Protein AF-0000000070569296 (afdb_homodimer)

InterPro domains:
  IPR015915 Kelch-type beta-propeller [G3DSA:2.120.10.80] (1-160)
  IPR015915 Kelch-type beta-propeller [SSF117281] (2-144)
  IPR052637 Kelch domain-containing protein 3-like [PTHR46461] (2-142)

Structure (mmCIF, N/CA/C/O backbone):
data_AF-0000000070569296-model_v1
#
loop_
_entity.id
_entity.type
_entity.pdbx_description
1 polymer 'Kelch repeat protein'
#
loop_
_atom_site.group_PDB
_atom_site.id
_atom_site.type_symbol
_atom_site.label_atom_id
_atom_site.label_alt_id
_atom_site.label_comp_id
_atom_site.label_asym_id
_atom_site.label_entity_id
_atom_site.label_seq_id
_atom_site.pdbx_PDB_ins_code
_atom_site.Cartn_x
_atom_site.Cartn_y
_atom_site.Cartn_z
_atom_site.occupancy
_atom_site.B_iso_or_equiv
_atom_site.auth_seq_id
_atom_site.auth_comp_id
_atom_site.auth_asym_id
_atom_site.auth_atom_id
_atom_site.pdbx_PDB_model_num
ATOM 1 N N . MET A 1 1 ? -26.578 5.555 8.812 1 23.25 1 MET A N 1
ATOM 2 C CA . MET A 1 1 ? -25.703 5.621 7.652 1 23.25 1 MET A CA 1
ATOM 3 C C . MET A 1 1 ? -24.75 6.816 7.758 1 23.25 1 MET A C 1
ATOM 5 O O . MET A 1 1 ? -25.203 7.957 7.859 1 23.25 1 MET A O 1
ATOM 9 N N . TRP A 1 2 ? -23.812 6.75 8.617 1 24.16 2 TRP A N 1
ATOM 10 C CA . TRP A 1 2 ? -23.172 7.957 9.141 1 24.16 2 TRP A CA 1
ATOM 11 C C . TRP A 1 2 ? -22.344 8.648 8.062 1 24.16 2 TRP A C 1
ATOM 13 O O . TRP A 1 2 ? -21.594 8 7.344 1 24.16 2 TRP A O 1
ATOM 23 N N . THR A 1 3 ? -23.031 9.695 7.43 1 27.58 3 THR A N 1
ATOM 24 C CA . THR A 1 3 ? -22.484 10.555 6.375 1 27.58 3 THR A CA 1
ATOM 25 C C . THR A 1 3 ? -21.391 11.469 6.926 1 27.58 3 THR A C 1
ATOM 27 O O . THR A 1 3 ? -21.625 12.211 7.879 1 27.58 3 THR A O 1
ATOM 30 N N . VAL A 1 4 ? -20.297 11 7.148 1 30.33 4 VAL A N 1
ATOM 31 C CA . VAL A 1 4 ? -19.328 11.984 7.602 1 30.33 4 VAL A CA 1
ATOM 32 C C . VAL A 1 4 ? -18.938 12.898 6.438 1 30.33 4 VAL A C 1
ATOM 34 O O . VAL A 1 4 ? -18.562 12.414 5.363 1 30.33 4 VAL A O 1
ATOM 37 N N . THR A 1 5 ? -19.469 14.133 6.43 1 30.17 5 THR A N 1
ATOM 38 C CA . THR A 1 5 ? -19.203 15.203 5.48 1 30.17 5 THR A CA 1
ATOM 39 C C . THR A 1 5 ? -17.75 15.672 5.586 1 30.17 5 THR A C 1
ATOM 41 O O . THR A 1 5 ? -17.297 16.062 6.664 1 30.17 5 THR A O 1
ATOM 44 N N . LEU A 1 6 ? -16.812 14.984 5.047 1 32.81 6 LEU A N 1
ATOM 45 C CA . LEU A 1 6 ? -15.539 15.688 4.953 1 32.81 6 LEU A CA 1
ATOM 46 C C . LEU A 1 6 ? -15.688 16.984 4.156 1 32.81 6 LEU A C 1
ATOM 48 O O . LEU A 1 6 ? -16.047 16.953 2.98 1 32.81 6 LEU A O 1
ATOM 52 N N . ASN A 1 7 ? -16.141 18 4.547 1 33.69 7 ASN A N 1
ATOM 53 C CA . ASN A 1 7 ? -16.219 19.359 3.992 1 33.69 7 ASN A CA 1
ATOM 54 C C . ASN A 1 7 ? -14.867 19.797 3.424 1 33.69 7 ASN A C 1
ATOM 56 O O . ASN A 1 7 ? -13.852 19.766 4.117 1 33.69 7 ASN A O 1
ATOM 60 N N . GLY A 1 8 ? -14.797 20.062 1.95 1 35.25 8 GLY A N 1
ATOM 61 C CA . GLY A 1 8 ? -13.781 20.781 1.211 1 35.25 8 GLY A CA 1
ATOM 62 C C . GLY A 1 8 ? -12.602 19.922 0.811 1 35.25 8 GLY A C 1
ATOM 63 O O . GLY A 1 8 ? -11.5 20.438 0.603 1 35.25 8 GLY A O 1
ATOM 64 N N . ILE A 1 9 ? -12.516 18.766 1.195 1 39.5 9 ILE A N 1
ATOM 65 C CA . ILE A 1 9 ? -11.273 18.094 0.822 1 39.5 9 ILE A CA 1
ATOM 66 C C . ILE A 1 9 ? -11.18 17.984 -0.699 1 39.5 9 ILE A C 1
ATOM 68 O O . ILE A 1 9 ? -12.062 17.422 -1.341 1 39.5 9 ILE A O 1
ATOM 72 N N . PRO A 1 10 ? -10.406 18.859 -1.354 1 42.81 10 PRO A N 1
ATOM 73 C CA . PRO A 1 10 ? -10.07 18.734 -2.775 1 42.81 10 PRO A CA 1
ATOM 74 C C . PRO A 1 10 ? -9.844 17.281 -3.203 1 42.81 10 PRO A C 1
ATOM 76 O O . PRO A 1 10 ? -9.711 16.406 -2.355 1 42.81 10 PRO A O 1
ATOM 79 N N . GLU A 1 11 ? -9.984 17.094 -4.539 1 50.28 11 GLU A N 1
ATOM 80 C CA . GLU A 1 11 ? -9.695 15.812 -5.164 1 50.28 11 GLU A CA 1
ATOM 81 C C . GLU A 1 11 ? -8.461 15.164 -4.539 1 50.28 11 GLU A C 1
ATOM 83 O O . GLU A 1 11 ? -7.422 15.812 -4.387 1 50.28 11 GLU A O 1
ATOM 88 N N . ARG A 1 12 ? -8.727 14.367 -3.549 1 56.38 12 ARG A N 1
ATOM 89 C CA . ARG A 1 12 ? -7.629 13.68 -2.887 1 56.38 12 ARG A CA 1
ATOM 90 C C . ARG A 1 12 ? -6.973 12.664 -3.822 1 56.38 12 ARG A C 1
ATOM 92 O O . ARG A 1 12 ? -7.656 12.008 -4.605 1 56.38 12 ARG A O 1
ATOM 99 N N . LEU A 1 13 ? -5.637 12.992 -3.992 1 58.97 13 LEU A N 1
ATOM 100 C CA . LEU A 1 13 ? -4.828 12.047 -4.762 1 58.97 13 LEU A CA 1
ATOM 101 C C . LEU A 1 13 ? -3.916 11.242 -3.846 1 58.97 13 LEU A C 1
ATOM 103 O O . LEU A 1 13 ? -3.598 11.672 -2.736 1 58.97 13 LEU A O 1
ATOM 107 N N . ASN A 1 14 ? -3.555 9.922 -4.16 1 57.84 14 ASN A N 1
ATOM 108 C CA . ASN A 1 14 ? -2.48 9.062 -3.678 1 57.84 14 ASN A CA 1
ATOM 109 C C . ASN A 1 14 ? -2.92 8.25 -2.465 1 57.84 14 ASN A C 1
ATOM 111 O O . ASN A 1 14 ? -2.391 7.164 -2.215 1 57.84 14 ASN A O 1
ATOM 115 N N . TYR A 1 15 ? -3.949 8.281 -1.896 1 75.31 15 TYR A N 1
ATOM 116 C CA . TYR A 1 15 ? -4.484 7.574 -0.733 1 75.31 15 TYR A CA 1
ATOM 117 C C . TYR A 1 15 ? -3.443 6.637 -0.138 1 75.31 15 TYR A C 1
ATOM 119 O O . TYR A 1 15 ? -3.723 5.453 0.087 1 75.31 15 TYR A O 1
ATOM 127 N N . LEU A 1 16 ? -2.178 7.168 0.273 1 87.94 16 LEU A N 1
ATOM 128 C CA . LEU A 1 16 ? -1.209 6.375 1.021 1 87.94 16 LEU A CA 1
ATOM 129 C C . LEU A 1 16 ? -1.669 6.172 2.463 1 87.94 16 LEU A C 1
ATOM 131 O O . LEU A 1 16 ? -2.229 7.086 3.072 1 87.94 16 LEU A O 1
ATOM 135 N N . ALA A 1 17 ? -1.437 5 2.971 1 91.94 17 ALA A N 1
ATOM 136 C CA . ALA A 1 17 ? -1.878 4.75 4.34 1 91.94 17 ALA A CA 1
ATOM 137 C C . ALA A 1 17 ? -0.938 3.777 5.051 1 91.94 17 ALA A C 1
ATOM 139 O O . ALA A 1 17 ? -0.31 2.932 4.41 1 91.94 17 ALA A O 1
ATOM 140 N N . ALA A 1 18 ? -0.844 3.926 6.332 1 94.5 18 ALA A N 1
ATOM 141 C CA . ALA A 1 18 ? -0.062 3.041 7.191 1 94.5 18 ALA A CA 1
ATOM 142 C C . ALA A 1 18 ? -0.697 2.916 8.57 1 94.5 18 ALA A C 1
ATOM 144 O O . ALA A 1 18 ? -1.312 3.865 9.07 1 94.5 18 ALA A O 1
ATOM 145 N N . THR A 1 19 ? -0.57 1.785 9.141 1 95.25 19 THR A N 1
ATOM 146 C CA . THR A 1 19 ? -1.039 1.576 10.5 1 95.25 19 THR A CA 1
ATOM 147 C C . THR A 1 19 ? 0.064 1.896 11.508 1 95.25 19 THR A C 1
ATOM 149 O O . THR A 1 19 ? 1.155 1.326 11.445 1 95.25 19 THR A O 1
ATOM 152 N N . ILE A 1 20 ? -0.225 2.809 12.375 1 96.25 20 ILE A N 1
ATOM 153 C CA . ILE A 1 20 ? 0.721 3.215 13.406 1 96.25 20 ILE A CA 1
ATOM 154 C C . ILE A 1 20 ? 0.026 3.232 14.766 1 96.25 20 ILE A C 1
ATOM 156 O O . ILE A 1 20 ? -0.928 3.984 14.969 1 96.25 20 ILE A O 1
ATOM 160 N N . LYS A 1 21 ? 0.566 2.412 15.695 1 93.75 21 LYS A N 1
ATOM 161 C CA . LYS A 1 21 ? 0.135 2.393 17.094 1 93.75 21 LYS A CA 1
ATOM 162 C C . LYS A 1 21 ? -1.388 2.361 17.188 1 93.75 21 LYS A C 1
ATOM 164 O O . LYS A 1 21 ? -1.982 3.168 17.906 1 93.75 21 LYS A O 1
ATOM 169 N N . GLY A 1 22 ? -2.01 1.551 16.516 1 93.75 22 GLY A N 1
ATOM 170 C CA . GLY A 1 22 ? -3.426 1.253 16.672 1 93.75 22 GLY A CA 1
ATOM 171 C C . GLY A 1 22 ? -4.32 2.197 15.891 1 93.75 22 GLY A C 1
ATOM 172 O O . GLY A 1 22 ? -5.543 2.18 16.062 1 93.75 22 GLY A O 1
ATOM 173 N N . LYS A 1 23 ? -3.723 3.033 15.102 1 94.38 23 LYS A N 1
ATOM 174 C CA . LYS A 1 23 ? -4.488 3.926 14.234 1 94.38 23 LYS A CA 1
ATOM 175 C C . LYS A 1 23 ? -4.012 3.83 12.789 1 94.38 23 LYS A C 1
ATOM 177 O O . LYS A 1 23 ? -2.889 3.389 12.531 1 94.38 23 LYS A O 1
ATOM 182 N N . VAL A 1 24 ? -4.941 4.211 11.898 1 92.69 24 VAL A N 1
ATOM 183 C CA . VAL A 1 24 ? -4.551 4.359 10.5 1 92.69 24 VAL A CA 1
ATOM 184 C C . VAL A 1 24 ? -4.203 5.82 10.211 1 92.69 24 VAL A C 1
ATOM 186 O O . VAL A 1 24 ? -4.961 6.727 10.57 1 92.69 24 VAL A O 1
ATOM 189 N N . TYR A 1 25 ? -3.045 6.039 9.68 1 92.88 25 TYR A N 1
ATOM 190 C CA . TYR A 1 25 ? -2.672 7.348 9.156 1 92.88 25 TYR A CA 1
ATOM 191 C C . TYR A 1 25 ? -2.779 7.371 7.633 1 92.88 25 TYR A C 1
ATOM 193 O O . TYR A 1 25 ? -2.27 6.477 6.953 1 92.88 25 TYR A O 1
ATOM 201 N N . SER A 1 26 ? -3.432 8.328 7.133 1 89.75 26 SER A N 1
ATOM 202 C CA . SER A 1 26 ? -3.545 8.516 5.688 1 89.75 26 SER A CA 1
ATOM 203 C C . SER A 1 26 ? -2.807 9.773 5.238 1 89.75 26 SER A C 1
ATOM 205 O O . SER A 1 26 ? -2.869 10.805 5.902 1 89.75 26 SER A O 1
ATOM 207 N N . PHE A 1 27 ? -2.092 9.562 4.184 1 89.5 27 PHE A N 1
ATOM 208 C CA . PHE A 1 27 ? -1.327 10.641 3.574 1 89.5 27 PHE A CA 1
ATOM 209 C C . PHE A 1 27 ? -1.842 10.953 2.174 1 89.5 27 PHE A C 1
ATOM 211 O O . PHE A 1 27 ? -1.568 10.203 1.229 1 89.5 27 PHE A O 1
ATOM 218 N N . ASP A 1 28 ? -2.58 12.016 2.041 1 78.06 28 ASP A N 1
ATOM 219 C CA . ASP A 1 28 ? -3.275 12.32 0.793 1 78.06 28 ASP A CA 1
ATOM 220 C C . ASP A 1 28 ? -2.889 13.695 0.267 1 78.06 28 ASP A C 1
ATOM 222 O O . ASP A 1 28 ? -2.689 14.633 1.046 1 78.06 28 ASP A O 1
ATOM 226 N N . TYR A 1 29 ? -2.67 13.727 -1.013 1 72 29 TYR A N 1
ATOM 227 C CA . TYR A 1 29 ? -2.4 15.031 -1.598 1 72 29 TYR A CA 1
ATOM 228 C C . TYR A 1 29 ? -3.697 15.742 -1.978 1 72 29 TYR A C 1
ATOM 230 O O . TYR A 1 29 ? -4.625 15.109 -2.494 1 72 29 TYR A O 1
ATOM 238 N N . SER A 1 30 ? -3.852 16.906 -1.55 1 63 30 SER A N 1
ATOM 239 C CA . SER A 1 30 ? -4.984 17.734 -1.927 1 63 30 SER A CA 1
ATOM 240 C C . SER A 1 30 ? -4.531 18.969 -2.707 1 63 30 SER A C 1
ATOM 242 O O . SER A 1 30 ? -3.457 19.516 -2.447 1 63 30 SER A O 1
ATOM 244 N N . GLY A 1 31 ? -5.062 19.016 -4.027 1 58.66 31 GLY A N 1
ATOM 245 C CA . GLY A 1 31 ? -4.742 20.188 -4.832 1 58.66 31 GLY A CA 1
ATOM 246 C C . GLY A 1 31 ? -5.309 21.469 -4.262 1 58.66 31 GLY A C 1
ATOM 247 O O . GLY A 1 31 ? -6.438 21.5 -3.773 1 58.66 31 GLY A O 1
ATOM 248 N N . VAL A 1 32 ? -4.484 22.344 -3.771 1 49.72 32 VAL A N 1
ATOM 249 C CA . VAL A 1 32 ? -4.969 23.672 -3.455 1 49.72 32 VAL A CA 1
ATOM 250 C C . VAL A 1 32 ? -4.75 24.609 -4.648 1 49.72 32 VAL A C 1
ATOM 252 O O . VAL A 1 32 ? -3.633 24.719 -5.156 1 49.72 32 VAL A O 1
ATOM 255 N N . TYR A 1 33 ? -5.941 24.656 -5.469 1 45.34 33 TYR A N 1
ATOM 256 C CA . TYR A 1 33 ? -5.863 25.719 -6.473 1 45.34 33 TYR A CA 1
ATOM 257 C C . TYR A 1 33 ? -5.602 27.078 -5.824 1 45.34 33 TYR A C 1
ATOM 259 O O . TYR A 1 33 ? -6.242 27.422 -4.832 1 45.34 33 TYR A O 1
ATOM 267 N N . VAL A 1 34 ? -4.418 27.438 -5.809 1 44.69 34 VAL A N 1
ATOM 268 C CA . VAL A 1 34 ? -4.199 28.828 -5.391 1 44.69 34 VAL A CA 1
ATOM 269 C C . VAL A 1 34 ? -4.59 29.781 -6.52 1 44.69 34 VAL A C 1
ATOM 271 O O . VAL A 1 34 ? -4.059 29.688 -7.629 1 44.69 34 VAL A O 1
ATOM 274 N N . SER A 1 35 ? -5.867 30.172 -6.516 1 42.12 35 SER A N 1
ATOM 275 C CA . SER A 1 35 ? -6.469 31.109 -7.473 1 42.12 35 SER A CA 1
ATOM 276 C C . SER A 1 35 ? -5.508 32.219 -7.832 1 42.12 35 SER A C 1
ATOM 278 O O . SER A 1 35 ? -5.785 33.031 -8.734 1 42.12 35 SER A O 1
ATOM 280 N N . ASP A 1 36 ? -4.973 32.875 -6.828 1 44.53 36 ASP A N 1
ATOM 281 C CA . ASP A 1 36 ? -4.586 34.156 -7.398 1 44.53 36 ASP A CA 1
ATOM 282 C C . ASP A 1 36 ? -3.906 34 -8.758 1 44.53 36 ASP A C 1
ATOM 284 O O . ASP A 1 36 ? -4.363 34.531 -9.766 1 44.53 36 ASP A O 1
ATOM 288 N N . SER A 1 37 ? -2.566 34.469 -8.977 1 42.41 37 SER A N 1
ATOM 289 C CA . SER A 1 37 ? -1.723 34.688 -10.148 1 42.41 37 SER A CA 1
ATOM 290 C C . SER A 1 37 ? -1.293 33.344 -10.75 1 42.41 37 SER A C 1
ATOM 292 O O . SER A 1 37 ? -0.762 32.5 -10.047 1 42.41 37 SER A O 1
ATOM 294 N N . ASN A 1 38 ? -1.757 32.875 -11.953 1 44.66 38 ASN A N 1
ATOM 295 C CA . ASN A 1 38 ? -1.323 31.844 -12.883 1 44.66 38 ASN A CA 1
ATOM 296 C C . ASN A 1 38 ? -0.58 30.719 -12.164 1 44.66 38 ASN A C 1
ATOM 298 O O . ASN A 1 38 ? 0.284 30.062 -12.75 1 44.66 38 ASN A O 1
ATOM 302 N N . GLU A 1 39 ? -0.491 30.781 -10.906 1 48.22 39 GLU A N 1
ATOM 303 C CA . GLU A 1 39 ? 0.477 29.938 -10.211 1 48.22 39 GLU A CA 1
ATOM 304 C C . GLU A 1 39 ? -0.034 28.5 -10.07 1 48.22 39 GLU A C 1
ATOM 306 O O . GLU A 1 39 ? -1.242 28.281 -9.984 1 48.22 39 GLU A O 1
ATOM 311 N N . SER A 1 40 ? 0.833 27.578 -10.445 1 55 40 SER A N 1
ATOM 312 C CA . SER A 1 40 ? 0.783 26.109 -10.508 1 55 40 SER A CA 1
ATOM 313 C C . SER A 1 40 ? 0.206 25.531 -9.227 1 55 40 SER A C 1
ATOM 315 O O . SER A 1 40 ? 0.384 26.094 -8.141 1 55 40 SER A O 1
ATOM 317 N N . ALA A 1 41 ? -0.897 24.891 -9.289 1 57.91 41 ALA A N 1
ATOM 318 C CA . ALA A 1 41 ? -1.489 24.141 -8.188 1 57.91 41 ALA A CA 1
ATOM 319 C C . ALA A 1 41 ? -0.417 23.406 -7.379 1 57.91 41 ALA A C 1
ATOM 321 O O . ALA A 1 41 ? 0.515 22.844 -7.949 1 57.91 41 ALA A O 1
ATOM 322 N N . GLU A 1 42 ? -0.238 23.984 -6.051 1 67 42 GLU A N 1
ATOM 323 C CA . GLU A 1 42 ? 0.591 23.188 -5.148 1 67 42 GLU A CA 1
ATOM 324 C C . GLU A 1 42 ? -0.226 22.094 -4.469 1 67 42 GLU A C 1
ATOM 326 O O . GLU A 1 42 ? -1.383 22.312 -4.102 1 67 42 GLU A O 1
ATOM 331 N N . TYR A 1 43 ? 0.267 20.922 -4.641 1 68 43 TYR A N 1
ATOM 332 C CA . TYR A 1 43 ? -0.328 19.812 -3.912 1 68 43 TYR A CA 1
ATOM 333 C C . TYR A 1 43 ? 0.361 19.609 -2.566 1 68 43 TYR A C 1
ATOM 335 O O . TYR A 1 43 ? 1.579 19.422 -2.508 1 68 43 TYR A O 1
ATOM 343 N N . LEU A 1 44 ? -0.495 19.922 -1.55 1 73.12 44 LEU A N 1
ATOM 344 C CA . LEU A 1 44 ? -0.01 19.703 -0.191 1 73.12 44 LEU A CA 1
ATOM 345 C C . LEU A 1 44 ? -0.506 18.375 0.354 1 73.12 44 LEU A C 1
ATOM 347 O O . LEU A 1 44 ? -1.604 17.922 0.014 1 73.12 44 LEU A O 1
ATOM 351 N N . ILE A 1 45 ? 0.413 17.781 1.155 1 81.12 45 ILE A N 1
ATOM 352 C CA . ILE A 1 45 ? 0.039 16.5 1.749 1 81.12 45 ILE A CA 1
ATOM 353 C C . ILE A 1 45 ? -0.738 16.734 3.041 1 81.12 45 ILE A C 1
ATOM 355 O O . ILE A 1 45 ? -0.301 17.5 3.904 1 81.12 45 ILE A O 1
ATOM 359 N N . ASP A 1 46 ? -1.923 16.25 3.1 1 81.56 46 ASP A N 1
ATOM 360 C CA . ASP A 1 46 ? -2.713 16.219 4.324 1 81.56 46 ASP A CA 1
ATOM 361 C C . ASP A 1 46 ? -2.578 14.867 5.031 1 81.56 46 ASP A C 1
ATOM 363 O O . ASP A 1 46 ? -2.531 13.82 4.379 1 81.56 46 ASP A O 1
ATOM 367 N N . VAL A 1 47 ? -2.523 15.055 6.363 1 89 47 VAL A N 1
ATOM 368 C CA . VAL A 1 47 ? -2.453 13.836 7.168 1 89 47 VAL A CA 1
ATOM 369 C C . VAL A 1 47 ? -3.75 13.664 7.957 1 89 47 VAL A C 1
ATOM 371 O O . VAL A 1 47 ? -4.215 14.594 8.617 1 89 47 VAL A O 1
ATOM 374 N N . TYR A 1 48 ? -4.328 12.469 7.848 1 87.5 48 TYR A N 1
ATOM 375 C CA . TYR A 1 48 ? -5.523 12.109 8.602 1 87.5 48 TYR A CA 1
ATOM 376 C C . TYR A 1 48 ? -5.289 10.844 9.422 1 87.5 48 TYR A C 1
ATOM 378 O O . TYR A 1 48 ? -4.441 10.023 9.078 1 87.5 48 TYR A O 1
ATOM 386 N N . THR A 1 49 ? -6.016 10.773 10.477 1 90.19 49 THR A N 1
ATOM 387 C CA . THR A 1 49 ? -5.996 9.539 11.258 1 90.19 49 THR A CA 1
ATOM 388 C C . THR A 1 49 ? -7.398 8.953 11.375 1 90.19 49 THR A C 1
ATOM 390 O O . THR A 1 49 ? -8.375 9.695 11.508 1 90.19 49 THR A O 1
ATOM 393 N N . PHE A 1 50 ? -7.426 7.688 11.305 1 88 50 PHE A N 1
ATOM 394 C CA . PHE A 1 50 ? -8.648 6.93 11.562 1 88 50 PHE A CA 1
ATOM 395 C C . PHE A 1 50 ? -8.508 6.109 12.836 1 88 50 PHE A C 1
ATOM 397 O O . PHE A 1 50 ? -7.531 5.387 13.016 1 88 50 PHE A O 1
ATOM 404 N N . ASP A 1 51 ? -9.539 6.254 13.641 1 85 51 ASP A N 1
ATOM 405 C CA . ASP A 1 51 ? -9.641 5.477 14.867 1 85 51 ASP A CA 1
ATOM 406 C C . ASP A 1 51 ? -10.695 4.383 14.75 1 85 51 ASP A C 1
ATOM 408 O O . ASP A 1 51 ? -11.891 4.676 14.648 1 85 51 ASP A O 1
ATOM 412 N N . PRO A 1 52 ? -10.242 3.162 14.852 1 83.5 52 PRO A N 1
ATOM 413 C CA . PRO A 1 52 ? -11.211 2.078 14.656 1 83.5 52 PRO A CA 1
ATOM 414 C C . PRO A 1 52 ? -12.211 1.965 15.797 1 83.5 52 PRO A C 1
ATOM 416 O O . PRO A 1 52 ? -13.234 1.291 15.664 1 83.5 52 PRO A O 1
ATOM 419 N N . ALA A 1 53 ? -11.922 2.527 16.922 1 83.81 53 ALA A N 1
ATOM 420 C CA . ALA A 1 53 ? -12.844 2.479 18.047 1 83.81 53 ALA A CA 1
ATOM 421 C C . ALA A 1 53 ? -14.023 3.426 17.844 1 83.81 53 ALA A C 1
ATOM 423 O O . ALA A 1 53 ? -15.156 3.107 18.203 1 83.81 53 ALA A O 1
ATOM 424 N N . SER A 1 54 ? -13.773 4.539 17.234 1 81.62 54 SER A N 1
ATOM 425 C CA . SER A 1 54 ? -14.82 5.539 17.047 1 81.62 54 SER A CA 1
ATOM 426 C C . SER A 1 54 ? -15.305 5.578 15.609 1 81.62 54 SER A C 1
ATOM 428 O O . SER A 1 54 ? -16.328 6.188 15.312 1 81.62 54 SER A O 1
ATOM 430 N N . TYR A 1 55 ? -14.617 4.922 14.75 1 79.31 55 TYR A N 1
ATOM 431 C CA . TYR A 1 55 ? -14.891 4.938 13.312 1 79.31 55 TYR A CA 1
ATOM 432 C C . TYR A 1 55 ? -14.93 6.367 12.781 1 79.31 55 TYR A C 1
ATOM 434 O O . TYR A 1 55 ? -15.812 6.719 12 1 79.31 55 TYR A O 1
ATOM 442 N N . ARG A 1 56 ? -13.961 7.141 13.242 1 80.81 56 ARG A N 1
ATOM 443 C CA . ARG A 1 56 ? -13.883 8.531 12.82 1 80.81 56 ARG A CA 1
ATOM 444 C C . ARG A 1 56 ? -12.508 8.867 12.273 1 80.81 56 ARG A C 1
ATOM 446 O O . ARG A 1 56 ? -11.492 8.359 12.758 1 80.81 56 ARG A O 1
ATOM 453 N N . TRP A 1 57 ? -12.586 9.719 11.203 1 84.25 57 TRP A N 1
ATOM 454 C CA . TRP A 1 57 ? -11.359 10.32 10.68 1 84.25 57 TRP A CA 1
ATOM 455 C C . TRP A 1 57 ? -11.125 11.703 11.289 1 84.25 57 TRP A C 1
ATOM 457 O O . TRP A 1 57 ? -12.07 12.484 11.438 1 84.25 57 TRP A O 1
ATOM 467 N N . ASP A 1 58 ? -9.898 11.93 11.68 1 85.81 58 ASP A N 1
ATOM 468 C CA . ASP A 1 58 ? -9.508 13.242 12.195 1 85.81 58 ASP A CA 1
ATOM 469 C C . ASP A 1 58 ? -8.336 13.812 11.398 1 85.81 58 ASP A C 1
ATOM 471 O O . ASP A 1 58 ? -7.449 13.078 10.969 1 85.81 58 ASP A O 1
ATOM 475 N N . ILE A 1 59 ? -8.383 15.117 11.273 1 85.81 59 ILE A N 1
ATOM 476 C CA . ILE A 1 59 ? -7.23 15.781 10.672 1 85.81 59 ILE A CA 1
ATOM 477 C C . ILE A 1 59 ? -6.105 15.906 11.695 1 85.81 59 ILE A C 1
ATOM 479 O O . ILE A 1 59 ? -6.352 16.234 12.859 1 85.81 59 ILE A O 1
ATOM 483 N N . VAL A 1 60 ? -4.91 15.547 11.266 1 88.5 60 VAL A N 1
ATOM 484 C CA . VAL A 1 60 ? -3.74 15.695 12.125 1 88.5 60 VAL A CA 1
ATOM 485 C C . VAL A 1 60 ? -3.15 17.094 11.945 1 88.5 60 VAL A C 1
ATOM 487 O O . VAL A 1 60 ? -2.828 17.5 10.828 1 88.5 60 VAL A O 1
ATOM 490 N N . PRO A 1 61 ? -3.092 17.797 13.062 1 86.81 61 PRO A N 1
ATOM 491 C CA . PRO A 1 61 ? -2.434 19.109 12.961 1 86.81 61 PRO A CA 1
ATOM 492 C C . PRO A 1 61 ? -0.924 18.984 12.758 1 86.81 61 PRO A C 1
ATOM 494 O O . PRO A 1 61 ? -0.199 18.656 13.703 1 86.81 61 PRO A O 1
ATOM 497 N N . VAL A 1 62 ? -0.553 19.062 11.555 1 85.75 62 VAL A N 1
ATOM 498 C CA . VAL A 1 62 ? 0.878 19 11.281 1 85.75 62 VAL A CA 1
ATOM 499 C C . VAL A 1 62 ? 1.518 20.359 11.57 1 85.75 62 VAL A C 1
ATOM 501 O O . VAL A 1 62 ? 0.963 21.406 11.211 1 85.75 62 VAL A O 1
ATOM 504 N N . GLU A 1 63 ? 2.611 20.312 12.336 1 78.06 63 GLU A N 1
ATOM 505 C CA . GLU A 1 63 ? 3.324 21.547 12.617 1 78.06 63 GLU A CA 1
ATOM 506 C C . GLU A 1 63 ? 3.633 22.312 11.328 1 78.06 63 GLU A C 1
ATOM 508 O O . GLU A 1 63 ? 3.758 21.703 10.258 1 78.06 63 GLU A O 1
ATOM 513 N N . PRO A 1 64 ? 3.676 23.547 11.43 1 65.44 64 PRO A N 1
ATOM 514 C CA . PRO A 1 64 ? 3.877 24.375 10.234 1 65.44 64 PRO A CA 1
ATOM 515 C C . PRO A 1 64 ? 4.922 23.781 9.281 1 65.44 64 PRO A C 1
ATOM 517 O O . PRO A 1 64 ? 5.879 23.156 9.734 1 65.44 64 PRO A O 1
ATOM 520 N N . LEU A 1 65 ? 4.473 23.938 8.039 1 61.41 65 LEU A N 1
ATOM 521 C CA . LEU A 1 65 ? 5.195 23.391 6.902 1 61.41 65 LEU A CA 1
ATOM 522 C C . LEU A 1 65 ? 6.68 23.719 6.98 1 61.41 65 LEU A C 1
ATOM 524 O O . LEU A 1 65 ? 7.051 24.875 7.188 1 61.41 65 LEU A O 1
ATOM 528 N N . HIS A 1 66 ? 7.422 22.656 7.348 1 64.81 66 HIS A N 1
ATOM 529 C CA . HIS A 1 66 ? 8.867 22.797 7.25 1 64.81 66 HIS A CA 1
ATOM 530 C C . HIS A 1 66 ? 9.375 22.375 5.879 1 64.81 66 HIS A C 1
ATOM 532 O O . HIS A 1 66 ? 8.625 21.797 5.082 1 64.81 66 HIS A O 1
ATOM 538 N N . GLU A 1 67 ? 10.562 22.828 5.566 1 73.69 67 GLU A N 1
ATOM 539 C CA . GLU A 1 67 ? 11.273 22.531 4.324 1 73.69 67 GLU A CA 1
ATOM 540 C C . GLU A 1 67 ? 11.281 21.031 4.035 1 73.69 67 GLU A C 1
ATOM 542 O O . GLU A 1 67 ? 11.445 20.625 2.885 1 73.69 67 GLU A O 1
ATOM 547 N N . ASP A 1 68 ? 10.836 20.297 5.086 1 83.44 68 ASP A N 1
ATOM 548 C CA . ASP A 1 68 ? 10.992 18.844 4.926 1 83.44 68 ASP A CA 1
ATOM 549 C C . ASP A 1 68 ? 9.664 18.188 4.578 1 83.44 68 ASP A C 1
ATOM 551 O O . ASP A 1 68 ? 9.609 16.969 4.352 1 83.44 68 ASP A O 1
ATOM 555 N N . GLU A 1 69 ? 8.664 18.953 4.488 1 85.69 69 GLU A N 1
ATOM 556 C CA . GLU A 1 69 ? 7.363 18.375 4.156 1 85.69 69 GLU A CA 1
ATOM 557 C C . GLU A 1 69 ? 7.289 18 2.68 1 85.69 69 GLU A C 1
ATOM 559 O O . GLU A 1 69 ? 7.785 18.734 1.821 1 85.69 69 GLU A O 1
ATOM 564 N N . PRO A 1 70 ? 6.711 16.828 2.439 1 86.38 70 PRO A N 1
ATOM 565 C CA . PRO A 1 70 ? 6.531 16.5 1.023 1 86.38 70 PRO A CA 1
ATOM 566 C C . PRO A 1 70 ? 5.586 17.453 0.309 1 86.38 70 PRO A C 1
ATOM 568 O O . PRO A 1 70 ? 4.441 17.625 0.733 1 86.38 70 PRO A O 1
ATOM 571 N N . ILE A 1 71 ? 6.09 18.172 -0.647 1 79.31 71 ILE A N 1
ATOM 572 C CA . ILE A 1 71 ? 5.289 19.094 -1.433 1 79.31 71 ILE A CA 1
ATOM 573 C C . ILE A 1 71 ? 5.289 18.672 -2.898 1 79.31 71 ILE A C 1
ATOM 575 O O . ILE A 1 71 ? 6.348 18.391 -3.469 1 79.31 71 ILE A O 1
ATOM 579 N N . ASN A 1 72 ? 4.094 18.547 -3.418 1 77.81 72 ASN A N 1
ATOM 580 C CA . ASN A 1 72 ? 3.924 18.266 -4.844 1 77.81 72 ASN A CA 1
ATOM 581 C C . ASN A 1 72 ? 4.574 16.953 -5.246 1 77.81 72 ASN A C 1
ATOM 583 O O . ASN A 1 72 ? 5.297 16.891 -6.242 1 77.81 72 ASN A O 1
ATOM 587 N N . ILE A 1 73 ? 4.508 15.992 -4.359 1 80.75 73 ILE A N 1
ATOM 588 C CA . ILE A 1 73 ? 5.039 14.68 -4.703 1 80.75 73 ILE A CA 1
ATOM 589 C C . ILE A 1 73 ? 3.898 13.664 -4.785 1 80.75 73 ILE A C 1
ATOM 591 O O . ILE A 1 73 ? 3.068 13.586 -3.877 1 80.75 73 ILE A O 1
ATOM 595 N N . MET A 1 74 ? 3.873 13.008 -5.902 1 77.56 74 MET A N 1
ATOM 596 C CA . MET A 1 74 ? 2.846 11.984 -6.098 1 77.56 74 MET A CA 1
ATOM 597 C C . MET A 1 74 ? 3.475 10.633 -6.426 1 77.56 74 MET A C 1
ATOM 599 O O . MET A 1 74 ? 4.625 10.57 -6.863 1 77.56 74 MET A O 1
ATOM 603 N N . GLY A 1 75 ? 2.732 9.562 -6.133 1 79.38 75 GLY A N 1
ATOM 604 C CA . GLY A 1 75 ? 3.197 8.234 -6.516 1 79.38 75 GLY A CA 1
ATOM 605 C C . GLY A 1 75 ? 4.25 7.68 -5.574 1 79.38 75 GLY A C 1
ATOM 606 O O . GLY A 1 75 ? 5.121 6.914 -5.992 1 79.38 75 GLY A O 1
ATOM 607 N N . CYS A 1 76 ? 4.184 8.016 -4.297 1 88.06 76 CYS A N 1
ATOM 608 C CA . CYS A 1 76 ? 5.082 7.496 -3.27 1 88.06 76 CYS A CA 1
ATOM 609 C C . CYS A 1 76 ? 4.586 6.156 -2.736 1 88.06 76 CYS A C 1
ATOM 611 O O . CYS A 1 76 ? 3.441 5.77 -2.986 1 88.06 76 CYS A O 1
ATOM 613 N N . SER A 1 77 ? 5.484 5.5 -2.193 1 90.75 77 SER A N 1
ATOM 614 C CA . SER A 1 77 ? 5.109 4.379 -1.341 1 90.75 77 SER A CA 1
ATOM 615 C C . SER A 1 77 ? 5.324 4.707 0.133 1 90.75 77 SER A C 1
ATOM 617 O O . SER A 1 77 ? 6.094 5.609 0.466 1 90.75 77 SER A O 1
ATOM 619 N N . VAL A 1 78 ? 4.621 4 1.006 1 94.44 78 VAL A N 1
ATOM 620 C CA . VAL A 1 78 ? 4.699 4.328 2.426 1 94.44 78 VAL A CA 1
ATOM 621 C C . VAL A 1 78 ? 4.785 3.041 3.246 1 94.44 78 VAL A C 1
ATOM 623 O O . VAL A 1 78 ? 4.164 2.035 2.904 1 94.44 78 VAL A O 1
ATOM 626 N N . VAL A 1 79 ? 5.59 3.082 4.316 1 95.75 79 VAL A N 1
ATOM 627 C CA . VAL A 1 79 ? 5.617 2.025 5.324 1 95.75 79 VAL A CA 1
ATOM 628 C C . VAL A 1 79 ? 5.625 2.643 6.719 1 95.75 79 VAL A C 1
ATOM 630 O O . VAL A 1 79 ? 5.957 3.818 6.887 1 95.75 79 VAL A O 1
ATOM 633 N N . ALA A 1 80 ? 5.164 1.846 7.684 1 96.38 80 ALA A N 1
ATOM 634 C CA . ALA A 1 80 ? 5.25 2.244 9.086 1 96.38 80 ALA A CA 1
ATOM 635 C C . ALA A 1 80 ? 6.363 1.487 9.805 1 96.38 80 ALA A C 1
ATOM 637 O O . ALA A 1 80 ? 6.578 0.3 9.547 1 96.38 80 ALA A O 1
ATOM 638 N N . TYR A 1 81 ? 7.066 2.154 10.617 1 95.31 81 TYR A N 1
ATOM 639 C CA . TYR A 1 81 ? 8.031 1.562 11.539 1 95.31 81 TYR A CA 1
ATOM 640 C C . TYR A 1 81 ? 8.078 2.334 12.852 1 95.31 81 TYR A C 1
ATOM 642 O O . TYR A 1 81 ? 8.32 3.543 12.859 1 95.31 81 TYR A O 1
ATOM 650 N N . GLY A 1 82 ? 7.883 1.577 13.93 1 94.81 82 GLY A N 1
ATOM 651 C CA . GLY A 1 82 ? 7.73 2.279 15.195 1 94.81 82 GLY A CA 1
ATOM 652 C C . GLY A 1 82 ? 6.551 3.234 15.211 1 94.81 82 GLY A C 1
ATOM 653 O O . GLY A 1 82 ? 5.422 2.838 14.914 1 94.81 82 GLY A O 1
ATOM 654 N N . HIS A 1 83 ? 6.852 4.512 15.602 1 96.88 83 HIS A N 1
ATOM 655 C CA . HIS A 1 83 ? 5.785 5.508 15.625 1 96.88 83 HIS A CA 1
ATOM 656 C C . HIS A 1 83 ? 5.863 6.426 14.406 1 96.88 83 HIS A C 1
ATOM 658 O O . HIS A 1 83 ? 5.246 7.492 14.391 1 96.88 83 HIS A O 1
ATOM 664 N N . CYS A 1 84 ? 6.652 5.98 13.398 1 96.5 84 CYS A N 1
ATOM 665 C CA . CYS A 1 84 ? 6.863 6.852 12.25 1 96.5 84 CYS A CA 1
ATOM 666 C C . CYS A 1 84 ? 6.352 6.199 10.969 1 96.5 84 CYS A C 1
ATOM 668 O O . CYS A 1 84 ? 6.262 4.973 10.891 1 96.5 84 CYS A O 1
ATOM 670 N N . ALA A 1 85 ? 5.938 7.047 10.016 1 96.5 85 ALA A N 1
ATOM 671 C CA . ALA A 1 85 ? 5.715 6.645 8.633 1 96.5 85 ALA A CA 1
ATOM 672 C C . ALA A 1 85 ? 6.848 7.125 7.734 1 96.5 85 ALA A C 1
ATOM 674 O O . ALA A 1 85 ? 7.34 8.25 7.891 1 96.5 85 ALA A O 1
ATOM 675 N N . TYR A 1 86 ? 7.266 6.312 6.844 1 95.44 86 TYR A N 1
ATOM 676 C CA . TYR A 1 86 ? 8.312 6.625 5.879 1 95.44 86 TYR A CA 1
ATOM 677 C C . TYR A 1 86 ? 7.773 6.586 4.453 1 95.44 86 TYR A C 1
ATOM 679 O O .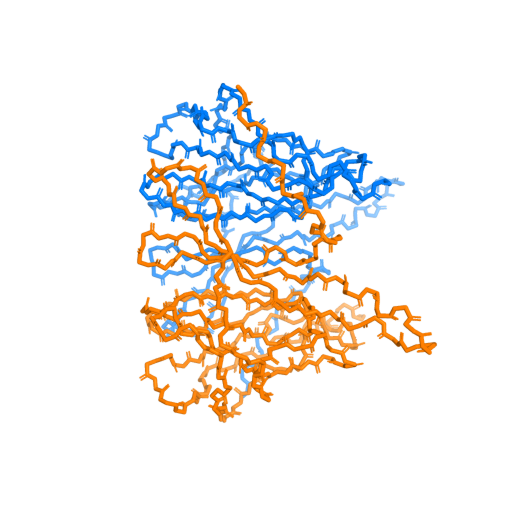 TYR A 1 86 ? 7.305 5.543 3.99 1 95.44 86 TYR A O 1
ATOM 687 N N . LEU A 1 87 ? 7.793 7.703 3.811 1 93.88 87 LEU A N 1
ATOM 688 C CA . LEU A 1 87 ? 7.383 7.812 2.414 1 93.88 87 LEU A CA 1
ATOM 689 C C . LEU A 1 87 ? 8.594 7.828 1.49 1 93.88 87 LEU A C 1
ATOM 691 O O . LEU A 1 87 ? 9.539 8.594 1.708 1 93.88 87 LEU A O 1
ATOM 695 N N . TRP A 1 88 ? 8.539 7.016 0.491 1 93.38 88 TRP A N 1
ATOM 696 C CA . TRP A 1 88 ? 9.672 6.918 -0.424 1 93.38 88 TRP A CA 1
ATOM 697 C C . TRP A 1 88 ? 9.289 7.414 -1.815 1 93.38 88 TRP A C 1
ATOM 699 O O . TRP A 1 88 ? 8.266 7 -2.369 1 93.38 88 TRP A O 1
ATOM 709 N N . GLY A 1 89 ? 10.211 8.258 -2.334 1 90.38 89 GLY A N 1
ATOM 710 C CA . GLY A 1 89 ? 10.211 8.594 -3.75 1 90.38 89 GLY A CA 1
ATOM 711 C C . GLY A 1 89 ? 8.945 9.305 -4.195 1 90.38 89 GLY A C 1
ATOM 712 O O . GLY A 1 89 ? 8.398 10.133 -3.459 1 90.38 89 GLY A O 1
ATOM 713 N N . GLY A 1 90 ? 8.562 8.953 -5.512 1 84.81 90 GLY A N 1
ATOM 714 C CA . GLY A 1 90 ? 7.445 9.617 -6.164 1 84.81 90 GLY A CA 1
ATOM 715 C C . GLY A 1 90 ? 7.879 10.609 -7.223 1 84.81 90 GLY A C 1
ATOM 716 O O . GLY A 1 90 ? 9.016 10.562 -7.703 1 84.81 90 GLY A O 1
ATOM 717 N N . TRP A 1 91 ? 6.832 11.305 -7.594 1 82.75 91 TRP A N 1
ATOM 718 C CA . TRP A 1 91 ? 7.047 12.266 -8.672 1 82.75 91 TRP A CA 1
ATOM 719 C C . TRP A 1 91 ? 6.809 13.695 -8.188 1 82.75 91 TRP A C 1
ATOM 721 O O . TRP A 1 91 ? 5.723 14.016 -7.703 1 82.75 91 TRP A O 1
ATOM 731 N N . ASN A 1 92 ? 7.738 14.484 -8.281 1 81.88 92 ASN A N 1
ATOM 732 C CA . ASN A 1 92 ? 7.598 15.93 -8.148 1 81.88 92 ASN A CA 1
ATOM 733 C C . ASN A 1 92 ? 7.699 16.625 -9.508 1 81.88 92 ASN A C 1
ATOM 735 O O . ASN A 1 92 ? 6.906 16.359 -10.406 1 81.88 92 ASN A O 1
ATOM 739 N N . THR A 1 93 ? 8.688 17.297 -9.844 1 78.62 93 THR A N 1
ATOM 740 C CA . THR A 1 93 ? 8.953 17.766 -11.195 1 78.62 93 THR A CA 1
ATOM 741 C C . THR A 1 93 ? 9.625 16.672 -12.023 1 78.62 93 THR A C 1
ATOM 743 O O . THR A 1 93 ? 9.477 16.641 -13.25 1 78.62 93 THR A O 1
ATOM 746 N N . SER A 1 94 ? 10.281 15.828 -11.344 1 83.12 94 SER A N 1
ATOM 747 C CA . SER A 1 94 ? 10.891 14.594 -11.828 1 83.12 94 SER A CA 1
ATOM 748 C C . SER A 1 94 ? 10.844 13.492 -10.766 1 83.12 94 SER A C 1
ATOM 750 O O . SER A 1 94 ? 10.562 13.766 -9.594 1 83.12 94 SER A O 1
ATOM 752 N N . PRO A 1 95 ? 10.992 12.242 -11.234 1 84.69 95 PRO A N 1
ATOM 753 C CA . PRO A 1 95 ? 11.055 11.203 -10.203 1 84.69 95 PRO A CA 1
ATOM 754 C C . PRO A 1 95 ? 12.148 11.461 -9.172 1 84.69 95 PRO A C 1
ATOM 756 O O . PRO A 1 95 ? 13.227 11.945 -9.516 1 84.69 95 PRO A O 1
ATOM 759 N N . VAL A 1 96 ? 11.82 11.18 -7.922 1 88.06 96 VAL A N 1
ATOM 760 C CA . VAL A 1 96 ? 12.766 11.414 -6.84 1 88.06 96 VAL A CA 1
ATOM 761 C C . VAL A 1 96 ? 13.031 10.109 -6.09 1 88.06 96 VAL A C 1
ATOM 763 O O . VAL A 1 96 ? 12.281 9.141 -6.234 1 88.06 96 VAL A O 1
ATOM 766 N N . ASN A 1 97 ? 14.164 10.055 -5.332 1 89.38 97 ASN A N 1
ATOM 767 C CA . ASN A 1 97 ? 14.57 8.859 -4.59 1 89.38 97 ASN A CA 1
ATOM 768 C C . ASN A 1 97 ? 15.039 9.211 -3.184 1 89.38 97 ASN A C 1
ATOM 770 O O . ASN A 1 97 ? 16.109 8.766 -2.756 1 89.38 97 ASN A O 1
ATOM 774 N N . PHE A 1 98 ? 14.242 9.938 -2.486 1 90.12 98 PHE A N 1
ATOM 775 C CA . PHE A 1 98 ? 14.523 10.227 -1.087 1 90.12 98 PHE A CA 1
ATOM 776 C C . PHE A 1 98 ? 13.328 9.883 -0.209 1 90.12 98 PHE A C 1
ATOM 778 O O . PHE A 1 98 ? 12.281 9.469 -0.711 1 90.12 98 PHE A O 1
ATOM 785 N N . VAL A 1 99 ? 13.633 10.016 1.139 1 93.62 99 VAL A N 1
ATOM 786 C CA . VAL A 1 99 ? 12.633 9.586 2.107 1 93.62 99 VAL A CA 1
ATOM 787 C C . VAL A 1 99 ? 12.078 10.797 2.85 1 93.62 99 VAL A C 1
ATOM 789 O O . VAL A 1 99 ? 12.828 11.711 3.215 1 93.62 99 VAL A O 1
ATOM 792 N N . HIS A 1 100 ? 10.789 10.859 2.984 1 93.75 100 HIS A N 1
ATOM 793 C CA . HIS A 1 100 ? 10.156 11.695 3.998 1 93.75 100 HIS A CA 1
ATOM 794 C C . HIS A 1 100 ? 9.688 10.859 5.188 1 93.75 100 HIS A C 1
ATOM 796 O O . HIS A 1 100 ? 9.141 9.766 5.008 1 93.75 100 HIS A O 1
ATOM 802 N N . ARG A 1 101 ? 10.016 11.367 6.328 1 94.69 101 ARG A N 1
ATOM 803 C CA . ARG A 1 101 ? 9.594 10.695 7.551 1 94.69 101 ARG A CA 1
ATOM 804 C C . ARG A 1 101 ? 8.586 11.531 8.328 1 94.69 101 ARG A C 1
ATOM 806 O O . ARG A 1 101 ? 8.828 12.711 8.594 1 94.69 101 ARG A O 1
ATOM 813 N N . PHE A 1 102 ? 7.461 10.945 8.648 1 95.06 102 PHE A N 1
ATOM 814 C CA . PHE A 1 102 ? 6.469 11.586 9.5 1 95.06 102 PHE A CA 1
ATOM 815 C C . PHE A 1 102 ? 6.492 10.984 10.898 1 95.06 102 PHE A C 1
ATOM 817 O O . PHE A 1 102 ? 6.301 9.781 11.07 1 95.06 102 PHE A O 1
ATOM 824 N N . ASP A 1 103 ? 6.727 11.844 11.898 1 95.38 103 ASP A N 1
ATOM 825 C CA . ASP A 1 103 ? 6.688 11.438 13.297 1 95.38 103 ASP A CA 1
ATOM 826 C C . ASP A 1 103 ? 5.293 11.625 13.891 1 95.38 103 ASP A C 1
ATOM 828 O O . ASP A 1 103 ? 4.828 12.758 14.055 1 95.38 103 ASP A O 1
ATOM 832 N N . SER A 1 104 ? 4.691 10.516 14.219 1 95.31 104 SER A N 1
ATOM 833 C CA . SER A 1 104 ? 3.295 10.57 14.633 1 95.31 104 SER A CA 1
ATOM 834 C C . SER A 1 104 ? 3.168 11.047 16.078 1 95.31 104 SER A C 1
ATOM 836 O O . SER A 1 104 ? 2.066 11.336 16.547 1 95.31 104 SER A O 1
ATOM 838 N N . VAL A 1 105 ? 4.211 11.031 16.812 1 95.06 105 VAL A N 1
ATOM 839 C CA . VAL A 1 105 ? 4.211 11.562 18.172 1 95.06 105 VAL A CA 1
ATOM 840 C C . VAL A 1 105 ? 4.43 13.078 18.125 1 95.06 105 VAL A C 1
ATOM 842 O O . VAL A 1 105 ? 3.639 13.836 18.688 1 95.06 105 VAL A O 1
ATOM 845 N N . ALA A 1 106 ? 5.441 13.547 17.375 1 92.88 106 ALA A N 1
ATOM 846 C CA . ALA A 1 106 ? 5.754 14.969 17.266 1 92.88 106 ALA A CA 1
ATOM 847 C C . ALA A 1 106 ? 4.863 15.648 16.234 1 92.88 106 ALA A C 1
ATOM 849 O O . ALA A 1 106 ? 4.789 16.875 16.172 1 92.88 106 ALA A O 1
ATOM 850 N N . MET A 1 107 ? 4.25 14.898 15.445 1 93.06 107 MET A N 1
ATOM 851 C CA . MET A 1 107 ? 3.422 15.383 14.344 1 93.06 107 MET A CA 1
ATOM 852 C C . MET A 1 107 ? 4.211 16.328 13.445 1 93.06 107 MET A C 1
ATOM 854 O O . MET A 1 107 ? 3.74 17.422 13.125 1 93.06 107 MET A O 1
ATOM 858 N N . THR A 1 108 ? 5.34 15.867 13.07 1 92.88 108 THR A N 1
ATOM 859 C CA . THR A 1 108 ? 6.227 16.641 12.203 1 92.88 108 THR A CA 1
ATOM 860 C C . THR A 1 108 ? 6.809 15.773 11.102 1 92.88 108 THR A C 1
ATOM 862 O O . THR A 1 108 ? 6.879 14.555 11.234 1 92.88 108 THR A O 1
ATOM 865 N N . TRP A 1 109 ? 7.191 16.469 10.031 1 93.44 109 TRP A N 1
ATOM 866 C CA . TRP A 1 109 ? 7.902 15.828 8.93 1 93.44 109 TRP A CA 1
ATOM 867 C C . TRP A 1 109 ? 9.406 16.078 9.039 1 93.44 109 TRP A C 1
ATOM 869 O O . TRP A 1 109 ? 9.836 17.125 9.508 1 93.44 109 TRP A O 1
ATOM 879 N N . SER A 1 110 ? 10.164 15.125 8.617 1 92.44 110 SER A N 1
ATOM 880 C CA . SER A 1 110 ? 11.602 15.258 8.414 1 92.44 110 SER A CA 1
ATOM 881 C C . SER A 1 110 ? 12.055 14.523 7.156 1 92.44 110 SER A C 1
ATOM 883 O O . SER A 1 110 ? 11.289 13.766 6.566 1 92.44 110 SER A O 1
ATOM 885 N N . ARG A 1 111 ? 13.281 14.852 6.809 1 91.88 111 ARG A N 1
ATOM 886 C CA . ARG A 1 111 ? 13.898 14.18 5.668 1 91.88 111 ARG A CA 1
ATOM 887 C C . ARG A 1 111 ? 15.242 13.57 6.047 1 91.88 111 ARG A C 1
ATOM 889 O O . ARG A 1 111 ? 16.281 14.188 5.844 1 91.88 111 ARG A O 1
ATOM 896 N N . PRO A 1 112 ? 15.141 12.359 6.504 1 91.88 112 PRO A N 1
ATOM 897 C CA . PRO A 1 112 ? 16.406 11.727 6.859 1 91.88 112 PRO A CA 1
ATOM 898 C C . PRO A 1 112 ? 17.344 11.555 5.66 1 91.88 112 PRO A C 1
ATOM 900 O O . PRO A 1 112 ? 16.875 11.398 4.527 1 91.88 112 PRO A O 1
ATOM 903 N N . GLU A 1 113 ? 18.641 11.539 5.996 1 91.56 113 GLU A N 1
ATOM 904 C CA . GLU A 1 113 ? 19.625 11.297 4.949 1 91.56 113 GLU A CA 1
ATOM 905 C C . GLU A 1 113 ? 19.656 9.828 4.539 1 91.56 113 GLU A C 1
ATOM 907 O O . GLU A 1 113 ? 19.594 8.938 5.391 1 91.56 113 GLU A O 1
ATOM 912 N N . VAL A 1 114 ? 19.656 9.656 3.266 1 89.25 114 VAL A N 1
ATOM 913 C CA . VAL A 1 114 ? 19.812 8.312 2.721 1 89.25 114 VAL A CA 1
ATOM 914 C C . VAL A 1 114 ? 21.172 8.172 2.055 1 89.25 114 VAL A C 1
ATOM 916 O O . VAL A 1 114 ? 21.562 9.023 1.25 1 89.25 114 VAL A O 1
ATOM 919 N N . ARG A 1 115 ? 21.875 7.148 2.465 1 86.88 115 ARG A N 1
ATOM 920 C CA . ARG A 1 115 ? 23.203 6.91 1.91 1 86.88 115 ARG A CA 1
ATOM 921 C C . ARG A 1 115 ? 23.281 5.531 1.259 1 86.88 115 ARG A C 1
ATOM 923 O O . ARG A 1 115 ? 22.422 4.68 1.483 1 86.88 115 ARG A O 1
ATOM 930 N N . GLY A 1 116 ? 24.344 5.355 0.406 1 84.31 116 GLY A N 1
ATOM 931 C CA . GLY A 1 116 ? 24.547 4.09 -0.283 1 84.31 116 GLY A CA 1
ATOM 932 C C . GLY A 1 116 ? 23.844 4.035 -1.634 1 84.31 116 GLY A C 1
ATOM 933 O O . GLY A 1 116 ? 23.5 5.074 -2.199 1 84.31 116 GLY A O 1
ATOM 934 N N . GLU A 1 117 ? 23.766 2.791 -2.117 1 81.12 117 GLU A N 1
ATOM 935 C CA . GLU A 1 117 ? 23.078 2.596 -3.385 1 81.12 117 GLU A CA 1
ATOM 936 C C . GLU A 1 117 ? 21.562 2.584 -3.189 1 81.12 117 GLU A C 1
ATOM 938 O O . GLU A 1 117 ? 21.031 1.812 -2.381 1 81.12 117 GLU A O 1
ATOM 943 N N . VAL A 1 118 ? 20.922 3.564 -3.807 1 79.06 118 VAL A N 1
ATOM 944 C CA . VAL A 1 118 ? 19.469 3.627 -3.686 1 79.06 118 VAL A CA 1
ATOM 945 C C . VAL A 1 118 ? 18.828 3.305 -5.031 1 79.06 118 VAL A C 1
ATOM 947 O O . VAL A 1 118 ? 19.469 3.416 -6.078 1 79.06 118 VAL A O 1
ATOM 950 N N . PRO A 1 119 ? 17.594 2.854 -4.953 1 77.06 119 PRO A N 1
ATOM 951 C CA . PRO A 1 119 ? 16.922 2.631 -6.238 1 77.06 119 PRO A CA 1
ATOM 952 C C . PRO A 1 119 ? 16.938 3.867 -7.133 1 77.06 119 PRO A C 1
ATOM 954 O O . PRO A 1 119 ? 16.953 4.996 -6.633 1 77.06 119 PRO A O 1
ATOM 957 N N . ARG A 1 120 ? 16.984 3.613 -8.438 1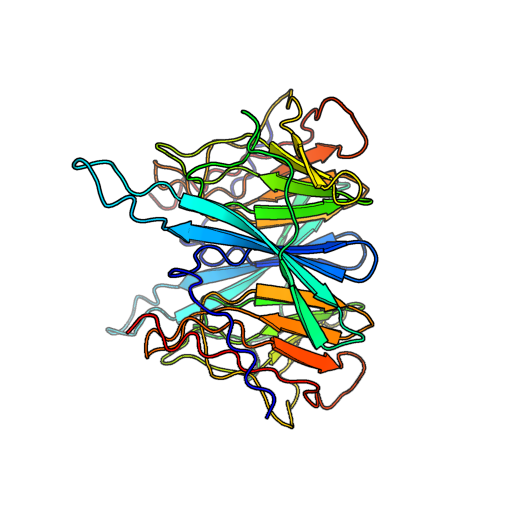 79.44 120 ARG A N 1
ATOM 958 C CA . ARG A 1 120 ? 16.812 4.73 -9.359 1 79.44 120 ARG A CA 1
ATOM 959 C C . ARG A 1 120 ? 15.492 5.453 -9.094 1 79.44 120 ARG A C 1
ATOM 961 O O . ARG A 1 120 ? 14.531 4.848 -8.617 1 79.44 120 ARG A O 1
ATOM 968 N N . PRO A 1 121 ? 15.539 6.785 -9.336 1 83.06 121 PRO A N 1
ATOM 969 C CA . PRO A 1 121 ? 14.258 7.48 -9.188 1 83.06 121 PRO A CA 1
ATOM 970 C C . PRO A 1 121 ? 13.156 6.871 -10.055 1 83.06 121 PRO A C 1
ATOM 972 O O . PRO A 1 121 ? 13.32 6.742 -11.266 1 83.06 121 PRO A O 1
ATOM 975 N N . GLN A 1 122 ? 12.148 6.402 -9.375 1 79.44 122 GLN A N 1
ATOM 976 C CA . GLN A 1 122 ? 11.031 5.746 -10.047 1 79.44 122 GLN A CA 1
ATOM 977 C C . GLN A 1 122 ? 9.703 6.109 -9.383 1 79.44 122 GLN A C 1
ATOM 979 O O . GLN A 1 122 ? 9.688 6.629 -8.266 1 79.44 122 GLN A O 1
ATOM 984 N N . ILE A 1 123 ? 8.617 5.879 -10.219 1 77.75 123 ILE A N 1
ATOM 985 C CA . ILE A 1 123 ? 7.281 6.082 -9.672 1 77.75 123 ILE A CA 1
ATOM 986 C C . ILE A 1 123 ? 6.508 4.766 -9.688 1 77.75 123 ILE A C 1
ATOM 988 O O . ILE A 1 123 ? 6.93 3.801 -10.336 1 77.75 123 ILE A O 1
ATOM 992 N N . SER A 1 124 ? 5.445 4.73 -8.891 1 76.25 124 SER A N 1
ATOM 993 C CA . SER A 1 124 ? 4.547 3.582 -8.867 1 76.25 124 SER A CA 1
ATOM 994 C C . SER A 1 124 ? 5.246 2.342 -8.328 1 76.25 124 SER A C 1
ATOM 996 O O . SER A 1 124 ? 5.055 1.237 -8.844 1 76.25 124 SER A O 1
ATOM 998 N N . HIS A 1 125 ? 6.145 2.555 -7.496 1 83.94 125 HIS A N 1
ATOM 999 C CA . HIS A 1 125 ? 6.793 1.455 -6.793 1 83.94 125 HIS A CA 1
ATOM 1000 C C . HIS A 1 125 ? 5.992 1.036 -5.566 1 83.94 125 HIS A C 1
ATOM 1002 O O . HIS A 1 125 ? 4.984 1.668 -5.23 1 83.94 125 HIS A O 1
ATOM 1008 N N . SER A 1 126 ? 6.441 -0.081 -4.984 1 87.69 126 SER A N 1
ATOM 1009 C CA . SER A 1 126 ? 5.871 -0.58 -3.738 1 87.69 126 SER A CA 1
ATOM 1010 C C . SER A 1 126 ? 6.941 -0.714 -2.658 1 87.69 126 SER A C 1
ATOM 1012 O O . SER A 1 126 ? 8.133 -0.681 -2.953 1 87.69 126 SER A O 1
ATOM 1014 N N . ALA A 1 127 ? 6.449 -0.82 -1.463 1 91.94 127 ALA A N 1
ATOM 1015 C CA . ALA A 1 127 ? 7.367 -0.952 -0.336 1 91.94 127 ALA A CA 1
ATOM 1016 C C . ALA A 1 127 ? 6.766 -1.816 0.767 1 91.94 127 ALA A C 1
ATOM 1018 O O . ALA A 1 127 ? 5.547 -1.841 0.947 1 91.94 127 ALA A O 1
ATOM 1019 N N . CYS A 1 128 ? 7.637 -2.5 1.469 1 92.75 128 CYS A N 1
ATOM 1020 C CA . CYS A 1 128 ? 7.27 -3.287 2.641 1 92.75 128 CYS A CA 1
ATOM 1021 C C . CYS A 1 128 ? 8.352 -3.203 3.711 1 92.75 128 CYS A C 1
ATOM 1023 O O . CYS A 1 128 ? 9.5 -2.867 3.416 1 92.75 128 CYS A O 1
ATOM 1025 N N . VAL A 1 129 ? 7.918 -3.518 4.898 1 93 129 VAL A N 1
ATOM 1026 C CA . VAL A 1 129 ? 8.883 -3.57 5.996 1 93 129 VAL A CA 1
ATOM 1027 C C . VAL A 1 129 ? 9.148 -5.023 6.375 1 93 129 VAL A C 1
ATOM 1029 O O . VAL A 1 129 ? 8.219 -5.812 6.543 1 93 129 VAL A O 1
ATOM 1032 N N . LEU A 1 130 ? 10.391 -5.289 6.418 1 89.62 130 LEU A N 1
ATOM 1033 C CA . LEU A 1 130 ? 10.859 -6.59 6.883 1 89.62 130 LEU A CA 1
ATOM 1034 C C . LEU A 1 130 ? 12.148 -6.445 7.684 1 89.62 130 LEU A C 1
ATOM 1036 O O . LEU A 1 130 ? 13.094 -5.793 7.234 1 89.62 130 LEU A O 1
ATOM 1040 N N . SER A 1 131 ? 12.188 -7.074 8.906 1 87.94 131 SER A N 1
ATOM 1041 C CA . SER A 1 131 ? 13.367 -7.027 9.758 1 87.94 131 SER A CA 1
ATOM 1042 C C . SER A 1 131 ? 13.883 -5.602 9.93 1 87.94 131 SER A C 1
ATOM 1044 O O . SER A 1 131 ? 15.062 -5.332 9.727 1 87.94 131 SER A O 1
ATOM 1046 N N . GLN A 1 132 ? 13.016 -4.688 10.148 1 90.31 132 GLN A N 1
ATOM 1047 C CA . GLN A 1 132 ? 13.273 -3.293 10.492 1 90.31 132 GLN A CA 1
ATOM 1048 C C . GLN A 1 132 ? 13.844 -2.529 9.297 1 90.31 132 GLN A C 1
ATOM 1050 O O . GLN A 1 132 ? 14.492 -1.493 9.469 1 90.31 132 GLN A O 1
ATOM 1055 N N . ARG A 1 133 ? 13.602 -3.115 8.133 1 91.31 133 ARG A N 1
ATOM 1056 C CA . ARG A 1 133 ? 14.047 -2.461 6.91 1 91.31 133 ARG A CA 1
ATOM 1057 C C . ARG A 1 133 ? 12.875 -2.213 5.965 1 91.31 133 ARG A C 1
ATOM 1059 O O . ARG A 1 133 ? 11.961 -3.031 5.879 1 91.31 133 ARG A O 1
ATOM 1066 N N . MET A 1 134 ? 12.984 -1.025 5.285 1 93.44 134 MET A N 1
ATOM 1067 C CA . MET A 1 134 ? 12.07 -0.753 4.18 1 93.44 134 MET A CA 1
ATOM 1068 C C . MET A 1 134 ? 12.625 -1.294 2.867 1 93.44 134 MET A C 1
ATOM 1070 O O . MET A 1 134 ? 13.695 -0.875 2.424 1 93.44 134 MET A O 1
ATOM 1074 N N . TYR A 1 135 ? 11.938 -2.244 2.34 1 90.44 135 TYR A N 1
ATOM 1075 C CA . TYR A 1 135 ? 12.297 -2.738 1.016 1 90.44 135 TYR A CA 1
ATOM 1076 C C . TYR A 1 135 ? 11.422 -2.098 -0.06 1 90.44 135 TYR A C 1
ATOM 1078 O O . TYR A 1 135 ? 10.195 -2.15 0.013 1 90.44 135 TYR A O 1
ATOM 1086 N N . ILE A 1 136 ? 12.039 -1.467 -1.003 1 90.06 136 ILE A N 1
ATOM 1087 C CA . ILE A 1 136 ? 11.367 -0.812 -2.121 1 90.06 136 ILE A CA 1
ATOM 1088 C C . ILE A 1 136 ? 11.57 -1.628 -3.395 1 90.06 136 ILE A C 1
ATOM 1090 O O . ILE A 1 136 ? 12.688 -2.08 -3.676 1 90.06 136 ILE A O 1
ATOM 1094 N N . PHE A 1 137 ? 10.539 -1.817 -4.102 1 84.75 137 PHE A N 1
ATOM 1095 C CA . PHE A 1 137 ? 10.664 -2.617 -5.316 1 84.75 137 PHE A CA 1
ATOM 1096 C C . PHE A 1 137 ? 9.625 -2.199 -6.352 1 84.75 137 PHE A C 1
ATOM 1098 O O . PHE A 1 137 ? 8.586 -1.632 -6.004 1 84.75 137 PHE A O 1
ATOM 1105 N N . GLY A 1 138 ? 9.977 -2.566 -7.57 1 79.81 138 GLY A N 1
ATOM 1106 C CA . GLY A 1 138 ? 9.125 -2.18 -8.688 1 79.81 138 GLY A CA 1
ATOM 1107 C C . GLY A 1 138 ? 9.328 -0.738 -9.117 1 79.81 138 GLY A C 1
ATOM 1108 O O . GLY A 1 138 ? 10.398 -0.165 -8.906 1 79.81 138 GLY A O 1
ATOM 1109 N N . GLY A 1 139 ? 8.188 -0.259 -9.805 1 75.75 139 GLY A N 1
ATOM 1110 C CA . GLY A 1 139 ? 8.195 1.128 -10.242 1 75.75 139 GLY A CA 1
ATOM 1111 C C . GLY A 1 139 ? 8.586 1.292 -11.703 1 75.75 139 GLY A C 1
ATOM 1112 O O . GLY A 1 139 ? 9 0.331 -12.352 1 75.75 139 GLY A O 1
ATOM 1113 N N . LEU A 1 140 ? 8.273 2.445 -12.102 1 70.88 140 LEU A N 1
ATOM 1114 C CA . LEU A 1 140 ? 8.539 2.842 -13.484 1 70.88 140 LEU A CA 1
ATOM 1115 C C . LEU A 1 140 ? 9.484 4.035 -13.531 1 70.88 140 LEU A C 1
ATOM 1117 O O . LEU A 1 140 ? 9.383 4.945 -12.711 1 70.88 140 LEU A O 1
ATOM 1121 N N . ASP A 1 141 ? 10.539 3.801 -14.359 1 66.19 141 ASP A N 1
ATOM 1122 C CA . ASP A 1 141 ? 11.422 4.949 -14.562 1 66.19 141 ASP A CA 1
ATOM 1123 C C . ASP A 1 141 ? 11.055 5.703 -15.836 1 66.19 141 ASP A C 1
ATOM 1125 O O . ASP A 1 141 ? 10.117 5.324 -16.547 1 66.19 141 ASP A O 1
ATOM 1129 N N . THR A 1 142 ? 11.617 6.879 -15.906 1 61.81 142 THR A N 1
ATOM 1130 C CA . THR A 1 142 ? 11.344 7.707 -17.078 1 61.81 142 THR A CA 1
ATOM 1131 C C . THR A 1 142 ? 11.734 6.977 -18.359 1 61.81 142 THR A C 1
ATOM 1133 O O . THR A 1 142 ? 11.211 7.281 -19.422 1 61.81 142 THR A O 1
ATOM 1136 N N . ASP A 1 143 ? 12.586 6.082 -18.25 1 58.53 143 ASP A N 1
ATOM 1137 C CA . ASP A 1 143 ? 13.016 5.391 -19.469 1 58.53 143 ASP A CA 1
ATOM 1138 C C . ASP A 1 143 ? 12.234 4.094 -19.656 1 58.53 143 ASP A C 1
ATOM 1140 O O . ASP A 1 143 ? 12.578 3.281 -20.531 1 58.53 143 ASP A O 1
ATOM 1144 N N . SER A 1 144 ? 11.125 4.062 -19.078 1 52.09 144 SER A N 1
ATOM 1145 C CA . SER A 1 144 ? 10.148 2.982 -19.219 1 52.09 144 SER A CA 1
ATOM 1146 C C . SER A 1 144 ? 10.758 1.634 -18.859 1 52.09 144 SER A C 1
ATOM 1148 O O . SER A 1 144 ? 10.328 0.595 -19.359 1 52.09 144 SER A O 1
ATOM 1150 N N . LEU A 1 145 ? 11.938 1.718 -18.219 1 51.41 145 LEU A N 1
ATOM 1151 C CA . LEU A 1 145 ? 12.477 0.427 -17.797 1 51.41 145 LEU A CA 1
ATOM 1152 C C . LEU A 1 145 ? 11.781 -0.07 -16.531 1 51.41 145 LEU A C 1
ATOM 1154 O O . LEU A 1 145 ? 11.578 0.696 -15.594 1 51.41 145 LEU A O 1
ATOM 1158 N N . ASN A 1 146 ? 10.859 -1.111 -16.844 1 54.44 146 ASN A N 1
ATOM 1159 C CA . ASN A 1 146 ? 10.219 -1.792 -15.719 1 54.44 146 ASN A CA 1
ATOM 1160 C C . ASN A 1 146 ? 11.219 -2.633 -14.93 1 54.44 146 ASN A C 1
ATOM 1162 O O . ASN A 1 146 ? 12.016 -3.371 -15.516 1 54.44 146 ASN A O 1
ATOM 1166 N N . GLY A 1 147 ? 11.836 -2.094 -13.75 1 57.66 147 GLY A N 1
ATOM 1167 C CA . GLY A 1 147 ? 12.75 -2.924 -12.969 1 57.66 147 GLY A CA 1
ATOM 1168 C C . GLY A 1 147 ? 12.227 -3.232 -11.578 1 57.66 147 GLY A C 1
ATOM 1169 O O . GLY A 1 147 ? 11.258 -2.631 -11.125 1 57.66 147 GLY A O 1
ATOM 1170 N N . MET A 1 148 ? 12.445 -4.48 -11.266 1 63.19 148 MET A N 1
ATOM 1171 C CA . MET A 1 148 ? 12.195 -4.879 -9.883 1 63.19 148 MET A CA 1
ATOM 1172 C C . MET A 1 148 ? 13.367 -4.488 -8.984 1 63.19 148 MET A C 1
ATOM 1174 O O . MET A 1 148 ? 13.914 -5.332 -8.273 1 63.19 148 MET A O 1
ATOM 1178 N N . ASP A 1 149 ? 13.844 -3.213 -9.219 1 69.06 149 ASP A N 1
ATOM 1179 C CA . ASP A 1 149 ? 14.867 -2.768 -8.281 1 69.06 149 ASP A CA 1
ATOM 1180 C C . ASP A 1 149 ? 14.391 -2.92 -6.836 1 69.06 149 ASP A C 1
ATOM 1182 O O . ASP A 1 149 ? 13.25 -2.578 -6.512 1 69.06 149 ASP A O 1
ATOM 1186 N N . THR A 1 150 ? 15.273 -3.76 -6.148 1 77.75 150 THR A N 1
ATOM 1187 C CA . THR A 1 150 ? 14.938 -3.932 -4.742 1 77.75 150 THR A CA 1
ATOM 1188 C C . THR A 1 150 ? 16.078 -3.441 -3.846 1 77.75 150 THR A C 1
ATOM 1190 O O . THR A 1 150 ? 17.234 -3.801 -4.055 1 77.75 150 THR A O 1
ATOM 1193 N N . CYS A 1 151 ? 15.805 -2.506 -3 1 82.44 151 CYS A N 1
ATOM 1194 C CA . CYS A 1 151 ? 16.766 -2.008 -2.018 1 82.44 151 CYS A CA 1
ATOM 1195 C C . CYS A 1 151 ? 16.156 -1.992 -0.621 1 82.44 151 CYS A C 1
ATOM 1197 O O . CYS A 1 151 ? 14.953 -1.743 -0.464 1 82.44 151 CYS A O 1
ATOM 1199 N N . GLY A 1 152 ? 17.062 -2.303 0.342 1 86.19 152 GLY A N 1
ATOM 1200 C CA . GLY A 1 152 ? 16.656 -2.229 1.732 1 86.19 152 GLY A CA 1
ATOM 1201 C C . GLY A 1 152 ? 17.219 -1.026 2.463 1 86.19 152 GLY A C 1
ATOM 1202 O O . GLY A 1 152 ? 18.406 -0.719 2.334 1 86.19 152 GLY A O 1
ATOM 1203 N N . LEU A 1 153 ? 16.359 -0.28 3.17 1 87.5 153 LEU A N 1
ATOM 1204 C CA . LEU A 1 153 ? 16.75 0.858 3.992 1 87.5 153 LEU A CA 1
ATOM 1205 C C . LEU A 1 153 ? 16.516 0.571 5.469 1 87.5 153 LEU A C 1
ATOM 1207 O O . LEU A 1 153 ? 15.375 0.408 5.898 1 87.5 153 LEU A O 1
ATOM 1211 N N . PRO A 1 154 ? 17.625 0.55 6.238 1 86.38 154 PRO A N 1
ATOM 1212 C CA . PRO A 1 154 ? 17.438 0.331 7.676 1 86.38 154 PRO A CA 1
ATOM 1213 C C . PRO A 1 154 ? 16.734 1.506 8.359 1 86.38 154 PRO A C 1
ATOM 1215 O O . PRO A 1 154 ? 17.234 2.633 8.32 1 86.38 154 PRO A O 1
ATOM 1218 N N . LEU A 1 155 ? 15.609 1.251 9.008 1 88 155 LEU A N 1
ATOM 1219 C CA . LEU A 1 155 ? 14.766 2.318 9.531 1 88 155 LEU A CA 1
ATOM 1220 C C . LEU A 1 155 ? 15.133 2.646 10.977 1 88 155 LEU A C 1
ATOM 1222 O O . LEU A 1 155 ? 14.695 3.66 11.516 1 88 155 LEU A O 1
ATOM 1226 N N . TYR A 1 156 ? 15.906 1.811 11.508 1 82.25 156 TYR A N 1
ATOM 1227 C CA . TYR A 1 156 ? 16.297 2.014 12.898 1 82.25 156 TYR A CA 1
ATOM 1228 C C . TYR A 1 156 ? 17.5 2.949 13 1 82.25 156 TYR A C 1
ATOM 1230 O O . TYR A 1 156 ? 17.891 3.342 14.102 1 82.25 156 TYR A O 1
ATOM 1238 N N . LEU A 1 157 ? 17.984 3.344 11.883 1 79.5 157 LEU A N 1
ATOM 1239 C CA . LEU A 1 157 ? 19.156 4.215 11.867 1 79.5 157 LEU A CA 1
ATOM 1240 C C . LEU A 1 157 ? 18.766 5.648 11.516 1 79.5 157 LEU A C 1
ATOM 1242 O O . LEU A 1 157 ? 17.75 5.871 10.844 1 79.5 157 LEU A O 1
ATOM 1246 N N . ARG A 1 158 ? 19.594 6.535 12.039 1 80.94 158 ARG A N 1
ATOM 1247 C CA . ARG A 1 158 ? 19.359 7.938 11.703 1 80.94 158 ARG A CA 1
ATOM 1248 C C . ARG A 1 158 ? 19.641 8.203 10.227 1 80.94 158 ARG A C 1
ATOM 1250 O O . ARG A 1 158 ? 18.891 8.914 9.57 1 80.94 158 ARG A O 1
ATOM 1257 N N . VAL A 1 159 ? 20.859 7.641 9.914 1 80.38 159 VAL A N 1
ATOM 1258 C CA . VAL A 1 159 ? 21.203 7.66 8.5 1 80.38 159 VAL A CA 1
ATOM 1259 C C . VAL A 1 159 ? 20.812 6.336 7.848 1 80.38 159 VAL A C 1
ATOM 1261 O O . VAL A 1 159 ? 21.172 5.266 8.336 1 80.38 159 VAL A O 1
ATOM 1264 N N . LEU A 1 160 ? 20 6.48 6.746 1 83 160 LEU A N 1
ATOM 1265 C CA . LEU A 1 160 ? 19.484 5.285 6.094 1 83 160 LEU A CA 1
ATOM 1266 C C . LEU A 1 160 ? 20.438 4.797 5.008 1 83 160 LEU A C 1
ATOM 1268 O O . LEU A 1 160 ? 20.328 5.211 3.852 1 83 160 LEU A O 1
ATOM 1272 N N . ARG A 1 161 ? 21.234 3.867 5.41 1 78.94 161 ARG A N 1
ATOM 1273 C CA . ARG A 1 161 ? 22.172 3.32 4.434 1 78.94 161 ARG A CA 1
ATOM 1274 C C . ARG A 1 161 ? 21.562 2.133 3.697 1 78.94 161 ARG A C 1
ATOM 1276 O O . ARG A 1 161 ? 21.312 1.086 4.297 1 78.94 161 ARG A O 1
ATOM 1283 N N . SER A 1 162 ? 21.422 2.309 2.455 1 79.88 162 SER A N 1
ATOM 1284 C CA . SER A 1 162 ? 20.766 1.277 1.648 1 79.88 162 SER A CA 1
ATOM 1285 C C . SER A 1 162 ? 21.625 0.02 1.57 1 79.88 162 SER A C 1
ATOM 1287 O O . SER A 1 162 ? 22.859 0.103 1.52 1 79.88 162 SER A O 1
ATOM 1289 N N . ILE A 1 163 ? 21 -1.109 1.618 1 75.12 163 ILE A N 1
ATOM 1290 C CA . ILE A 1 163 ? 21.688 -2.387 1.507 1 75.12 163 ILE A CA 1
ATOM 1291 C C . ILE A 1 163 ? 20.984 -3.271 0.484 1 75.12 163 ILE A C 1
ATOM 1293 O O . ILE A 1 163 ? 19.781 -3.154 0.285 1 75.12 163 ILE A O 1
ATOM 1297 N N . GLY A 1 164 ? 21.875 -4.125 -0.225 1 67.81 164 GLY A N 1
ATOM 1298 C CA . GLY A 1 164 ? 21.344 -5.219 -1.019 1 67.81 164 GLY A CA 1
ATOM 1299 C C . GLY A 1 164 ? 20.547 -4.746 -2.223 1 67.81 164 GLY A C 1
ATOM 1300 O O . GLY A 1 164 ? 19.484 -5.301 -2.535 1 67.81 164 GLY A O 1
ATOM 1301 N N . CYS A 1 165 ? 20.953 -3.754 -2.738 1 70.94 165 CYS A N 1
ATOM 1302 C CA . CYS A 1 165 ? 20.234 -3.268 -3.902 1 70.94 165 CYS A CA 1
ATOM 1303 C C . CYS A 1 165 ? 20.453 -4.176 -5.105 1 70.94 165 CYS A C 1
ATOM 1305 O O . CYS A 1 165 ? 21.594 -4.488 -5.445 1 70.94 165 CYS A O 1
ATOM 1307 N N . VAL A 1 166 ? 19.312 -4.719 -5.488 1 68.25 166 VAL A N 1
ATOM 1308 C CA . VAL A 1 166 ? 19.297 -5.52 -6.703 1 68.25 166 VAL A CA 1
ATOM 1309 C C . VAL A 1 166 ? 18.562 -4.777 -7.812 1 68.25 166 VAL A C 1
ATOM 1311 O O . VAL A 1 166 ? 17.438 -4.293 -7.602 1 68.25 166 VAL A O 1
ATOM 1314 N N . PHE A 1 167 ? 19.266 -4.504 -8.875 1 61.47 167 PHE A N 1
ATOM 1315 C CA . PHE A 1 167 ? 18.672 -3.795 -10 1 61.47 167 PHE A CA 1
ATOM 1316 C C . PHE A 1 167 ? 18.422 -4.746 -11.164 1 61.47 167 PHE A C 1
ATOM 1318 O O . PHE A 1 167 ? 19.344 -5.398 -11.648 1 61.47 167 PHE A O 1
ATOM 1325 N N . VAL A 1 168 ? 17.125 -5.164 -11.148 1 56.75 168 VAL A N 1
ATOM 1326 C CA . VAL A 1 168 ? 16.781 -6.078 -12.234 1 56.75 168 VAL A CA 1
ATOM 1327 C C . VAL A 1 168 ? 16.188 -5.297 -13.406 1 56.75 168 VAL A C 1
ATOM 1329 O O . VAL A 1 168 ? 15.234 -4.543 -13.227 1 56.75 168 VAL A O 1
ATOM 1332 N N . ILE A 1 169 ? 17.031 -4.891 -14.469 1 47.66 169 ILE A N 1
ATOM 1333 C CA . ILE A 1 169 ? 16.516 -4.234 -15.672 1 47.66 169 ILE A CA 1
ATOM 1334 C C . ILE A 1 169 ? 15.812 -5.258 -16.562 1 47.66 169 ILE A C 1
ATOM 1336 O O . ILE A 1 169 ? 16.328 -6.359 -16.781 1 47.66 169 ILE A O 1
ATOM 1340 N N . ASP A 1 170 ? 14.562 -5.172 -16.531 1 48.16 170 ASP A N 1
ATOM 1341 C CA . ASP A 1 170 ? 13.898 -6.027 -17.5 1 48.16 170 ASP A CA 1
ATOM 1342 C C . ASP A 1 170 ? 14.297 -5.645 -18.922 1 48.16 170 ASP A C 1
ATOM 1344 O O . ASP A 1 170 ? 13.984 -4.547 -19.391 1 48.16 170 ASP A O 1
ATOM 1348 N N . ALA A 1 171 ? 15.562 -5.598 -19.422 1 38.44 171 ALA A N 1
ATOM 1349 C CA . ALA A 1 171 ? 15.945 -5.355 -20.812 1 38.44 171 ALA A CA 1
ATOM 1350 C C . ALA A 1 171 ? 14.992 -6.062 -21.766 1 38.44 171 ALA A C 1
ATOM 1352 O O . ALA A 1 171 ? 14.68 -5.539 -22.844 1 38.44 171 ALA A O 1
ATOM 1353 N N . ASP A 1 172 ? 14.859 -7.281 -21.891 1 33.41 172 ASP A N 1
ATOM 1354 C CA . ASP A 1 172 ? 14.414 -7.941 -23.125 1 33.41 172 ASP A CA 1
ATOM 1355 C C . ASP A 1 172 ? 12.977 -7.578 -23.453 1 33.41 172 ASP A C 1
ATOM 1357 O O . ASP A 1 172 ? 12.344 -8.211 -24.297 1 33.41 172 ASP A O 1
ATOM 1361 N N . PHE A 1 173 ? 12.367 -6.781 -22.766 1 30.16 173 PHE A N 1
ATOM 1362 C CA . PHE A 1 173 ? 11.18 -6.469 -23.562 1 30.16 173 PHE A CA 1
ATOM 1363 C C . PHE A 1 173 ? 11.547 -5.586 -24.75 1 30.16 173 PHE A C 1
ATOM 1365 O O . PHE A 1 173 ? 10.664 -5.086 -25.453 1 30.16 173 PHE A O 1
ATOM 1372 N N . ALA A 1 174 ? 12.75 -5.363 -25.109 1 27.75 174 ALA A N 1
ATOM 1373 C CA . ALA A 1 174 ? 13.023 -4.855 -26.453 1 27.75 174 ALA A CA 1
ATOM 1374 C C . ALA A 1 174 ? 13 -5.984 -27.484 1 27.75 174 ALA A C 1
ATOM 1376 O O . ALA A 1 174 ? 13.398 -7.109 -27.188 1 27.75 174 ALA A O 1
ATOM 1377 N N . MET B 1 1 ? 27.297 -6.262 -8.484 1 23.36 1 MET B N 1
ATOM 1378 C CA . MET B 1 1 ? 26.062 -5.547 -8.766 1 23.36 1 MET B CA 1
ATOM 1379 C C . MET B 1 1 ? 25 -6.488 -9.352 1 23.36 1 MET B C 1
ATOM 1381 O O . MET B 1 1 ? 25.234 -7.113 -10.391 1 23.36 1 MET B O 1
ATOM 1385 N N . TRP B 1 2 ? 24.422 -7.309 -8.562 1 23.59 2 TRP B N 1
ATOM 1386 C CA . TRP B 1 2 ? 23.812 -8.539 -9.039 1 23.59 2 TRP B CA 1
ATOM 1387 C C . TRP B 1 2 ? 22.547 -8.242 -9.844 1 23.59 2 TRP B C 1
ATOM 1389 O O . TRP B 1 2 ? 21.703 -7.445 -9.422 1 23.59 2 TRP B O 1
ATOM 1399 N N . THR B 1 3 ? 22.781 -8.203 -11.203 1 27.75 3 THR B N 1
ATOM 1400 C CA . THR B 1 3 ? 21.766 -7.973 -12.234 1 27.75 3 THR B CA 1
ATOM 1401 C C . THR B 1 3 ? 20.812 -9.156 -12.32 1 27.75 3 THR B C 1
ATOM 1403 O O . THR B 1 3 ? 21.234 -10.297 -12.516 1 27.75 3 THR B O 1
ATOM 1406 N N . VAL B 1 4 ? 19.922 -9.25 -11.492 1 29.92 4 VAL B N 1
ATOM 1407 C CA . VAL B 1 4 ? 19.031 -10.383 -11.711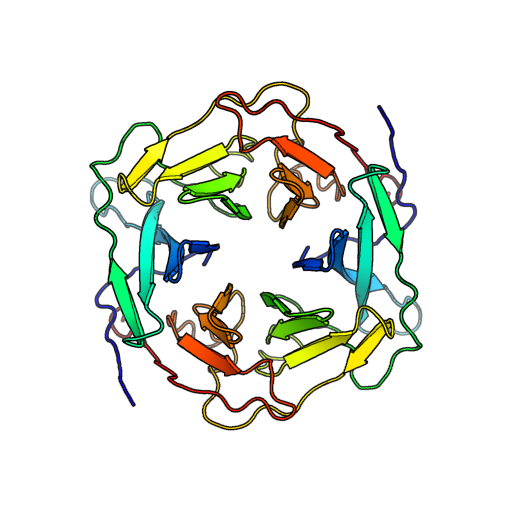 1 29.92 4 VAL B CA 1
ATOM 1408 C C . VAL B 1 4 ? 18.125 -10.102 -12.914 1 29.92 4 VAL B C 1
ATOM 1410 O O . VAL B 1 4 ? 17.484 -9.055 -12.977 1 29.92 4 VAL B O 1
ATOM 1413 N N . THR B 1 5 ? 18.438 -10.734 -14.055 1 29.83 5 THR B N 1
ATOM 1414 C CA . THR B 1 5 ? 17.688 -10.695 -15.312 1 29.83 5 THR B CA 1
ATOM 1415 C C . THR B 1 5 ? 16.328 -11.359 -15.148 1 29.83 5 THR B C 1
ATOM 1417 O O . THR B 1 5 ? 16.234 -12.516 -14.734 1 29.83 5 THR B O 1
ATOM 1420 N N . LEU B 1 6 ? 15.359 -10.711 -14.602 1 32.12 6 LEU B N 1
ATOM 1421 C CA . LEU B 1 6 ? 14.055 -11.336 -14.758 1 32.12 6 LEU B CA 1
ATOM 1422 C C . LEU B 1 6 ? 13.695 -11.484 -16.234 1 32.12 6 LEU B C 1
ATOM 1424 O O . LEU B 1 6 ? 13.602 -10.492 -16.953 1 32.12 6 LEU B O 1
ATOM 1428 N N . ASN B 1 7 ? 14.07 -12.312 -16.984 1 33.38 7 ASN B N 1
ATOM 1429 C CA . ASN B 1 7 ? 13.719 -12.719 -18.328 1 33.38 7 ASN B CA 1
ATOM 1430 C C . ASN B 1 7 ? 12.203 -12.836 -18.516 1 33.38 7 ASN B C 1
ATOM 1432 O O . ASN B 1 7 ? 11.539 -13.531 -17.75 1 33.38 7 ASN B O 1
ATOM 1436 N N . GLY B 1 8 ? 11.539 -11.875 -19.5 1 34.69 8 GLY B N 1
ATOM 1437 C CA . GLY B 1 8 ? 10.219 -11.984 -20.078 1 34.69 8 GLY B CA 1
ATOM 1438 C C . GLY B 1 8 ? 9.125 -11.352 -19.234 1 34.69 8 GLY B C 1
ATOM 1439 O O . GLY B 1 8 ? 7.953 -11.711 -19.359 1 34.69 8 GLY B O 1
ATOM 1440 N N . ILE B 1 9 ? 9.367 -10.961 -18.094 1 39.25 9 ILE B N 1
ATOM 1441 C CA . ILE B 1 9 ? 8.195 -10.477 -17.375 1 39.25 9 ILE B CA 1
ATOM 1442 C C . ILE B 1 9 ? 7.605 -9.266 -18.078 1 39.25 9 ILE B C 1
ATOM 1444 O O . ILE B 1 9 ? 8.297 -8.258 -18.281 1 39.25 9 ILE B O 1
ATOM 1448 N N . PRO B 1 10 ? 6.539 -9.43 -18.844 1 42.75 10 PRO B N 1
ATOM 1449 C CA . PRO B 1 10 ? 5.746 -8.328 -19.406 1 42.75 10 PRO B CA 1
ATOM 1450 C C . PRO B 1 10 ? 5.645 -7.137 -18.453 1 42.75 10 PRO B C 1
ATOM 1452 O O . PRO B 1 10 ? 5.953 -7.262 -17.266 1 42.75 10 PRO B O 1
ATOM 1455 N N . GLU B 1 11 ? 5.379 -5.961 -19.094 1 50.44 11 GLU B N 1
ATOM 1456 C CA . GLU B 1 11 ? 5.129 -4.727 -18.344 1 50.44 11 GLU B CA 1
ATOM 1457 C C . GLU B 1 11 ? 4.316 -5 -17.078 1 50.44 11 GLU B C 1
ATOM 1459 O O . GLU B 1 11 ? 3.287 -5.676 -17.141 1 50.44 11 GLU B O 1
ATOM 1464 N N . ARG B 1 12 ? 5.035 -5.23 -16.031 1 56.66 12 ARG B N 1
ATOM 1465 C CA . ARG B 1 12 ? 4.363 -5.477 -14.758 1 56.66 12 ARG B CA 1
ATOM 1466 C C . ARG B 1 12 ? 3.611 -4.234 -14.281 1 56.66 12 ARG B C 1
ATOM 1468 O O . ARG B 1 12 ? 4.09 -3.111 -14.453 1 56.66 12 ARG B O 1
ATOM 1475 N N . LEU B 1 13 ? 2.254 -4.527 -14.188 1 58.94 13 LEU B N 1
ATOM 1476 C CA . LEU B 1 13 ? 1.401 -3.482 -13.633 1 58.94 13 LEU B CA 1
ATOM 1477 C C . LEU B 1 13 ? 1.002 -3.812 -12.203 1 58.94 13 LEU B C 1
ATOM 1479 O O . LEU B 1 13 ? 1.033 -4.977 -11.797 1 58.94 13 LEU B O 1
ATOM 1483 N N . ASN B 1 14 ? 0.765 -2.807 -11.273 1 57.62 14 ASN B N 1
ATOM 1484 C CA . ASN B 1 14 ? 0.077 -2.809 -9.984 1 57.62 14 ASN B CA 1
ATOM 1485 C C . ASN B 1 14 ? 1.027 -3.152 -8.844 1 57.62 14 ASN B C 1
ATOM 1487 O O . ASN B 1 14 ? 0.815 -2.729 -7.707 1 57.62 14 ASN B O 1
ATOM 1491 N N . TYR B 1 15 ? 2.18 -3.402 -8.891 1 75.19 15 TYR B N 1
ATOM 1492 C CA . TYR B 1 15 ? 3.18 -3.76 -7.891 1 75.19 15 TYR B CA 1
ATOM 1493 C C . TYR B 1 15 ? 2.57 -3.783 -6.492 1 75.19 15 TYR B C 1
ATOM 1495 O O . TYR B 1 15 ? 3.102 -3.17 -5.566 1 75.19 15 TYR B O 1
ATOM 1503 N N . LEU B 1 16 ? 1.444 -4.637 -6.238 1 88 16 LEU B N 1
ATOM 1504 C CA . LEU B 1 16 ? 0.928 -4.859 -4.895 1 88 16 LEU B CA 1
ATOM 1505 C C . LEU B 1 16 ? 1.873 -5.746 -4.09 1 88 16 LEU B C 1
ATOM 1507 O O . LEU B 1 16 ? 2.455 -6.691 -4.625 1 88 16 LEU B O 1
ATOM 1511 N N . ALA B 1 17 ? 2.014 -5.422 -2.834 1 92 17 ALA B N 1
ATOM 1512 C CA . ALA B 1 17 ? 2.928 -6.223 -2.023 1 92 17 ALA B CA 1
ATOM 1513 C C . ALA B 1 17 ? 2.451 -6.301 -0.575 1 92 17 ALA B C 1
ATOM 1515 O O . ALA B 1 17 ? 1.791 -5.383 -0.081 1 92 17 ALA B O 1
ATOM 1516 N N . ALA B 1 18 ? 2.773 -7.383 0.068 1 94.56 18 ALA B N 1
ATOM 1517 C CA . ALA B 1 18 ? 2.484 -7.602 1.482 1 94.56 18 ALA B CA 1
ATOM 1518 C C . ALA B 1 18 ? 3.561 -8.461 2.137 1 94.56 18 ALA B C 1
ATOM 1520 O O . ALA B 1 18 ? 4.141 -9.344 1.49 1 94.56 18 ALA B O 1
ATOM 1521 N N . THR B 1 19 ? 3.816 -8.195 3.354 1 95.31 19 THR B N 1
ATOM 1522 C CA . THR B 1 19 ? 4.75 -9.016 4.117 1 95.31 19 THR B CA 1
ATOM 1523 C C . THR B 1 19 ? 4.016 -10.156 4.812 1 95.31 19 THR B C 1
ATOM 1525 O O . THR B 1 19 ? 3.076 -9.93 5.578 1 95.31 19 THR B O 1
ATOM 1528 N N . ILE B 1 20 ? 4.43 -11.344 4.504 1 96.25 20 ILE B N 1
ATOM 1529 C CA . ILE B 1 20 ? 3.838 -12.539 5.094 1 96.25 20 ILE B CA 1
ATOM 1530 C C . ILE B 1 20 ? 4.938 -13.461 5.609 1 96.25 20 ILE B C 1
ATOM 1532 O O . ILE B 1 20 ? 5.77 -13.945 4.832 1 96.25 20 ILE B O 1
ATOM 1536 N N . LYS B 1 21 ? 4.887 -13.742 6.926 1 93.75 21 LYS B N 1
ATOM 1537 C CA . LYS B 1 21 ? 5.762 -14.711 7.574 1 93.75 21 LYS B CA 1
ATOM 1538 C C . LYS B 1 21 ? 7.211 -14.516 7.141 1 93.75 21 LYS B C 1
ATOM 1540 O O . LYS B 1 21 ? 7.875 -15.477 6.73 1 93.75 21 LYS B O 1
ATOM 1545 N N . GLY B 1 22 ? 7.695 -13.383 7.172 1 93.81 22 GLY B N 1
ATOM 1546 C CA . GLY B 1 22 ? 9.109 -13.078 7 1 93.81 22 GLY B CA 1
ATOM 1547 C C . GLY B 1 22 ? 9.516 -12.945 5.543 1 93.81 22 GLY B C 1
ATOM 1548 O O . GLY B 1 22 ? 10.703 -12.852 5.234 1 93.81 22 GLY B O 1
ATOM 1549 N N . LYS B 1 23 ? 8.562 -12.977 4.68 1 94.44 23 LYS B N 1
ATOM 1550 C CA . LYS B 1 23 ? 8.828 -12.766 3.26 1 94.44 23 LYS B CA 1
ATOM 1551 C C . LYS B 1 23 ? 7.914 -11.688 2.682 1 94.44 23 LYS B C 1
ATOM 1553 O O . LYS B 1 23 ? 6.863 -11.383 3.25 1 94.44 23 LYS B O 1
ATOM 1558 N N . VAL B 1 24 ? 8.414 -11.094 1.582 1 92.69 24 VAL B N 1
ATOM 1559 C CA . VAL B 1 24 ? 7.555 -10.203 0.819 1 92.69 24 VAL B CA 1
ATOM 1560 C C . VAL B 1 24 ? 6.895 -10.961 -0.327 1 92.69 24 VAL B C 1
ATOM 1562 O O . VAL B 1 24 ? 7.57 -11.68 -1.073 1 92.69 24 VAL B O 1
ATOM 1565 N N . TYR B 1 25 ? 5.609 -10.891 -0.401 1 92.94 25 TYR B N 1
ATOM 1566 C CA . TYR B 1 25 ? 4.871 -11.375 -1.558 1 92.94 25 TYR B CA 1
ATOM 1567 C C . TYR B 1 25 ? 4.449 -10.227 -2.465 1 92.94 25 TYR B C 1
ATOM 1569 O O . TYR B 1 25 ? 3.891 -9.234 -1.997 1 92.94 25 TYR B O 1
ATOM 1577 N N . SER B 1 26 ? 4.727 -10.344 -3.688 1 89.81 26 SER B N 1
ATOM 1578 C CA . SER B 1 26 ? 4.312 -9.352 -4.676 1 89.81 26 SER B CA 1
ATOM 1579 C C . SER B 1 26 ? 3.275 -9.93 -5.633 1 89.81 26 SER B C 1
ATOM 1581 O O . SER B 1 26 ? 3.391 -11.078 -6.066 1 89.81 26 SER B O 1
ATOM 1583 N N . PHE B 1 27 ? 2.295 -9.117 -5.832 1 89.56 27 PHE B N 1
ATOM 1584 C CA . PHE B 1 27 ? 1.205 -9.469 -6.734 1 89.56 27 PHE B CA 1
ATOM 1585 C C . PHE B 1 27 ? 1.162 -8.516 -7.926 1 89.56 27 PHE B C 1
ATOM 1587 O O . PHE B 1 27 ? 0.723 -7.371 -7.797 1 89.56 27 PHE B O 1
ATOM 1594 N N . ASP B 1 28 ? 1.619 -8.969 -9.062 1 77.94 28 ASP B N 1
ATOM 1595 C CA . ASP B 1 28 ? 1.801 -8.102 -10.219 1 77.94 28 ASP B CA 1
ATOM 1596 C C . ASP B 1 28 ? 1.039 -8.633 -11.43 1 77.94 28 ASP B C 1
ATOM 1598 O O . ASP B 1 28 ? 0.971 -9.844 -11.648 1 77.94 28 ASP B O 1
ATOM 1602 N N . TYR B 1 29 ? 0.388 -7.727 -12.078 1 71.94 29 TYR B N 1
ATOM 1603 C CA . TYR B 1 29 ? -0.273 -8.148 -13.312 1 71.94 29 TYR B CA 1
ATOM 1604 C C . TYR B 1 29 ? 0.687 -8.102 -14.492 1 71.94 29 TYR B C 1
ATOM 1606 O O . TYR B 1 29 ? 1.472 -7.156 -14.617 1 71.94 29 TYR B O 1
ATOM 1614 N N . SER B 1 30 ? 0.794 -9.133 -15.172 1 63.09 30 SER B N 1
ATOM 1615 C CA . SER B 1 30 ? 1.581 -9.188 -16.406 1 63.09 30 SER B CA 1
ATOM 1616 C C . SER B 1 30 ? 0.694 -9.453 -17.609 1 63.09 30 SER B C 1
ATOM 1618 O O . SER B 1 30 ? -0.303 -10.172 -17.516 1 63.09 30 SER B O 1
ATOM 1620 N N . GLY B 1 31 ? 0.721 -8.398 -18.562 1 58.5 31 GLY B N 1
ATOM 1621 C CA . GLY B 1 31 ? -0.042 -8.586 -19.781 1 58.5 31 GLY B CA 1
ATOM 1622 C C . GLY B 1 31 ? 0.453 -9.75 -20.625 1 58.5 31 GLY B C 1
ATOM 1623 O O . GLY B 1 31 ? 1.661 -9.953 -20.766 1 58.5 31 GLY B O 1
ATOM 1624 N N . VAL B 1 32 ? -0.287 -10.805 -20.719 1 49.66 32 VAL B N 1
ATOM 1625 C CA . VAL B 1 32 ? 0.038 -11.82 -21.719 1 49.66 32 VAL B CA 1
ATOM 1626 C C . VAL B 1 32 ? -0.729 -11.547 -23.016 1 49.66 32 VAL B C 1
ATOM 1628 O O . VAL B 1 32 ? -1.954 -11.406 -23 1 49.66 32 VAL B O 1
ATOM 1631 N N . TYR B 1 33 ? 0.096 -10.766 -23.906 1 45.19 33 TYR B N 1
ATOM 1632 C CA . TYR B 1 33 ? -0.495 -10.688 -25.25 1 45.19 33 TYR B CA 1
ATOM 1633 C C . TYR B 1 33 ? -0.746 -12.078 -25.812 1 45.19 33 TYR B C 1
ATOM 1635 O O . TYR B 1 33 ? 0.122 -12.953 -25.75 1 45.19 33 TYR B O 1
ATOM 1643 N N . VAL B 1 34 ? -1.906 -12.523 -25.672 1 44.41 34 VAL B N 1
ATOM 1644 C CA . VAL B 1 34 ? -2.211 -13.75 -26.406 1 44.41 34 VAL B CA 1
ATOM 1645 C C . VAL B 1 34 ? -2.389 -13.43 -27.891 1 44.41 34 VAL B C 1
ATOM 1647 O O . VAL B 1 34 ? -3.238 -12.617 -28.266 1 44.41 34 VAL B O 1
ATOM 1650 N N . SER B 1 35 ? -1.291 -13.492 -28.641 1 41.69 35 SER B N 1
ATOM 1651 C CA . SER B 1 35 ? -1.211 -13.258 -30.078 1 41.69 35 SER B CA 1
ATOM 1652 C C . SER B 1 35 ? -2.414 -13.852 -30.797 1 41.69 35 SER B C 1
ATOM 1654 O O . SER B 1 35 ? -2.584 -13.648 -32 1 41.69 35 SER B O 1
ATOM 1656 N N . ASP B 1 36 ? -2.688 -15.109 -30.547 1 44.41 36 ASP B N 1
ATOM 1657 C CA . ASP B 1 36 ? -3.439 -15.555 -31.719 1 44.41 36 ASP B CA 1
ATOM 1658 C C . ASP B 1 36 ? -4.48 -14.516 -32.125 1 44.41 36 ASP B C 1
ATOM 1660 O O . ASP B 1 36 ? -4.484 -14.047 -33.281 1 44.41 36 ASP B O 1
ATOM 1664 N N . SER B 1 37 ? -5.895 -14.844 -32.219 1 41.84 37 SER B N 1
ATOM 1665 C CA . SER B 1 37 ? -7.094 -14.203 -32.75 1 41.84 37 SER B CA 1
ATOM 1666 C C . SER B 1 37 ? -7.473 -12.969 -31.922 1 41.84 37 SER B C 1
ATOM 1668 O O . SER B 1 37 ? -7.586 -13.047 -30.703 1 41.84 37 SER B O 1
ATOM 1670 N N . ASN B 1 38 ? -7.371 -11.695 -32.375 1 44.41 38 ASN B N 1
ATOM 1671 C CA . ASN B 1 38 ? -7.898 -10.398 -31.984 1 44.41 38 ASN B CA 1
ATOM 1672 C C . ASN B 1 38 ? -8.141 -10.336 -30.484 1 44.41 38 ASN B C 1
ATOM 1674 O O . ASN B 1 38 ? -9.016 -9.602 -30.016 1 44.41 38 ASN B O 1
ATOM 1678 N N . GLU B 1 39 ? -7.82 -11.328 -29.781 1 48 39 GLU B N 1
ATOM 1679 C CA . GLU B 1 39 ? -8.344 -11.484 -28.422 1 48 39 GLU B CA 1
ATOM 1680 C C . GLU B 1 39 ? -7.578 -10.609 -27.438 1 48 39 GLU B C 1
ATOM 1682 O O . GLU B 1 39 ? -6.387 -10.344 -27.625 1 48 39 GLU B O 1
ATOM 1687 N N . SER B 1 40 ? -8.344 -9.867 -26.641 1 55.06 40 SER B N 1
ATOM 1688 C CA . SER B 1 40 ? -8.078 -8.898 -25.594 1 55.06 40 SER B CA 1
ATOM 1689 C C . SER B 1 40 ? -7.012 -9.414 -24.625 1 55.06 40 SER B C 1
ATOM 1691 O O . SER B 1 40 ? -6.91 -10.617 -24.375 1 55.06 40 SER B O 1
ATOM 1693 N N . ALA B 1 41 ? -5.879 -8.789 -24.547 1 57.94 41 ALA B N 1
ATOM 1694 C CA . ALA B 1 41 ? -4.84 -9.055 -23.562 1 57.94 41 ALA B CA 1
ATOM 1695 C C . ALA B 1 41 ? -5.445 -9.391 -22.203 1 57.94 41 ALA B C 1
ATOM 1697 O O . ALA B 1 41 ? -6.406 -8.75 -21.766 1 57.94 41 ALA B O 1
ATOM 1698 N N . GLU B 1 42 ? -5.246 -10.781 -21.844 1 67.31 42 GLU B N 1
ATOM 1699 C CA . GLU B 1 42 ? -5.582 -11.109 -20.453 1 67.31 42 GLU B CA 1
ATOM 1700 C C . GLU B 1 42 ? -4.414 -10.797 -19.516 1 67.31 42 GLU B C 1
ATOM 1702 O O . GLU B 1 42 ? -3.256 -11.023 -19.875 1 67.31 42 GLU B O 1
ATOM 1707 N N . TYR B 1 43 ? -4.727 -10.023 -18.562 1 68.06 43 TYR B N 1
ATOM 1708 C CA . TYR B 1 43 ? -3.748 -9.773 -17.5 1 68.06 43 TYR B CA 1
ATOM 1709 C C . TYR B 1 43 ? -3.898 -10.773 -16.375 1 68.06 43 TYR B C 1
ATOM 1711 O O . TYR B 1 43 ? -4.977 -10.906 -15.789 1 68.06 43 TYR B O 1
ATOM 1719 N N . LEU B 1 44 ? -2.82 -11.602 -16.344 1 73.12 44 LEU B N 1
ATOM 1720 C CA . LEU B 1 44 ? -2.773 -12.57 -15.25 1 73.12 44 LEU B CA 1
ATOM 1721 C C . LEU B 1 44 ? -1.912 -12.062 -14.102 1 73.12 44 LEU B C 1
ATOM 1723 O O . LEU B 1 44 ? -0.938 -11.336 -14.32 1 73.12 44 LEU B O 1
ATOM 1727 N N . ILE B 1 45 ? -2.395 -12.438 -12.891 1 81.19 45 ILE B N 1
ATOM 1728 C CA . ILE B 1 45 ? -1.64 -12.016 -11.719 1 81.19 45 ILE B CA 1
ATOM 1729 C C . ILE B 1 45 ? -0.523 -13.016 -11.43 1 81.19 45 ILE B C 1
ATOM 1731 O O . ILE B 1 45 ? -0.764 -14.227 -11.383 1 81.19 45 ILE B O 1
ATOM 1735 N N . ASP B 1 46 ? 0.683 -12.562 -11.438 1 81.62 46 ASP B N 1
ATOM 1736 C CA . ASP B 1 46 ? 1.835 -13.344 -10.992 1 81.62 46 ASP B CA 1
ATOM 1737 C C . ASP B 1 46 ? 2.168 -13.047 -9.531 1 81.62 46 ASP B C 1
ATOM 1739 O O . ASP B 1 46 ? 2.078 -11.898 -9.094 1 81.62 46 ASP B O 1
ATOM 1743 N N . VAL B 1 47 ? 2.527 -14.188 -8.906 1 89.06 47 VAL B N 1
ATOM 1744 C CA . VAL B 1 47 ? 2.934 -14.031 -7.512 1 89.06 47 VAL B CA 1
ATOM 1745 C C . VAL B 1 47 ? 4.43 -14.305 -7.379 1 89.06 47 VAL B C 1
ATOM 1747 O O . VAL B 1 47 ? 4.93 -15.32 -7.871 1 89.06 47 VAL B O 1
ATOM 1750 N N . TYR B 1 48 ? 5.133 -13.367 -6.738 1 87.69 48 TYR B N 1
ATOM 1751 C CA . TYR B 1 48 ? 6.555 -13.508 -6.445 1 87.69 48 TYR B CA 1
ATOM 1752 C C . TYR B 1 48 ? 6.82 -13.375 -4.953 1 87.69 48 TYR B C 1
ATOM 1754 O O . TYR B 1 48 ? 6.055 -12.727 -4.234 1 87.69 48 TYR B O 1
ATOM 1762 N N . THR B 1 49 ? 7.848 -14.016 -4.551 1 90.19 49 THR B N 1
ATOM 1763 C CA . THR B 1 49 ? 8.297 -13.82 -3.176 1 90.19 49 THR B CA 1
ATOM 1764 C C . THR B 1 49 ? 9.734 -13.312 -3.141 1 90.19 49 THR B C 1
ATOM 1766 O O . THR B 1 49 ? 10.562 -13.727 -3.953 1 90.19 49 THR B O 1
ATOM 1769 N N . PHE B 1 50 ? 9.945 -12.445 -2.242 1 88.06 50 PHE B N 1
ATOM 1770 C CA . PHE B 1 50 ? 11.289 -11.961 -1.935 1 88.06 50 PHE B CA 1
ATOM 1771 C C . PHE B 1 50 ? 11.734 -12.438 -0.555 1 88.06 50 PHE B C 1
ATOM 1773 O O . PHE B 1 50 ? 11.008 -12.273 0.426 1 88.06 50 PHE B O 1
ATOM 1780 N N . ASP B 1 51 ? 12.93 -12.961 -0.558 1 85.25 51 ASP B N 1
ATOM 1781 C CA . ASP B 1 51 ? 13.562 -13.391 0.686 1 85.25 51 ASP B CA 1
ATOM 1782 C C . ASP B 1 51 ? 14.688 -12.43 1.091 1 85.25 51 ASP B C 1
ATOM 1784 O O . ASP B 1 51 ? 15.711 -12.344 0.411 1 85.25 51 ASP B O 1
ATOM 1788 N N . PRO B 1 52 ? 14.484 -11.812 2.225 1 83.62 52 PRO B N 1
ATOM 1789 C CA . PRO B 1 52 ? 15.484 -10.812 2.609 1 83.62 52 PRO B CA 1
ATOM 1790 C C . PRO B 1 52 ? 16.828 -11.445 3 1 83.62 52 PRO B C 1
ATOM 1792 O O . PRO B 1 52 ? 17.828 -10.742 3.088 1 83.62 52 PRO B O 1
ATOM 1795 N N . ALA B 1 53 ? 16.859 -12.688 3.307 1 84 53 ALA B N 1
ATOM 1796 C CA . ALA B 1 53 ? 18.094 -13.359 3.668 1 84 53 ALA B CA 1
ATOM 1797 C C . ALA B 1 53 ? 18.969 -13.602 2.436 1 84 53 ALA B C 1
ATOM 1799 O O . ALA B 1 53 ? 20.188 -13.484 2.498 1 84 53 ALA B O 1
ATOM 1800 N N . SER B 1 54 ? 18.344 -13.898 1.34 1 82 54 SER B N 1
ATOM 1801 C CA . SER B 1 54 ? 19.094 -14.227 0.131 1 82 54 SER B CA 1
ATOM 1802 C C . SER B 1 54 ? 19.047 -13.078 -0.872 1 82 54 SER B C 1
ATOM 1804 O O . SER B 1 54 ? 19.812 -13.062 -1.844 1 82 54 SER B O 1
ATOM 1806 N N . TYR B 1 55 ? 18.219 -12.125 -0.619 1 79.62 55 TYR B N 1
ATOM 1807 C CA . TYR B 1 55 ? 17.984 -11 -1.523 1 79.62 55 TYR B CA 1
ATOM 1808 C C . TYR B 1 55 ? 17.625 -11.492 -2.918 1 79.62 55 TYR B C 1
ATOM 1810 O O . TYR B 1 55 ? 18.125 -10.977 -3.918 1 79.62 55 TYR B O 1
ATOM 1818 N N . ARG B 1 56 ? 16.75 -12.492 -2.928 1 81.12 56 ARG B N 1
ATOM 1819 C CA . ARG B 1 56 ? 16.312 -13.07 -4.195 1 81.12 56 ARG B CA 1
ATOM 1820 C C . ARG B 1 56 ? 14.789 -13.094 -4.293 1 81.12 56 ARG B C 1
ATOM 1822 O O . ARG B 1 56 ? 14.102 -13.305 -3.293 1 81.12 56 ARG B O 1
ATOM 1829 N N . TRP B 1 57 ? 14.375 -12.812 -5.559 1 84.25 57 TRP B N 1
ATOM 1830 C CA . TRP B 1 57 ? 12.969 -13 -5.898 1 84.25 57 TRP B CA 1
ATOM 1831 C C . TRP B 1 57 ? 12.734 -14.375 -6.52 1 84.25 57 TRP B C 1
ATOM 1833 O O . TRP B 1 57 ? 13.531 -14.836 -7.34 1 84.25 57 TRP B O 1
ATOM 1843 N N . ASP B 1 58 ? 11.68 -15.016 -6.055 1 85.88 58 ASP B N 1
ATOM 1844 C CA . ASP B 1 58 ? 11.273 -16.297 -6.625 1 85.88 58 ASP B CA 1
ATOM 1845 C C . ASP B 1 58 ? 9.828 -16.25 -7.113 1 85.88 58 ASP B C 1
ATOM 1847 O O . ASP B 1 58 ? 8.977 -15.594 -6.5 1 85.88 58 ASP B O 1
ATOM 1851 N N . ILE B 1 59 ? 9.609 -16.984 -8.18 1 85.75 59 ILE B N 1
ATOM 1852 C CA . ILE B 1 59 ? 8.234 -17.125 -8.633 1 85.75 59 ILE B CA 1
ATOM 1853 C C . ILE B 1 59 ? 7.516 -18.172 -7.777 1 85.75 59 ILE B C 1
ATOM 1855 O O . ILE B 1 59 ? 8.078 -19.219 -7.461 1 85.75 59 ILE B O 1
ATOM 1859 N N . VAL B 1 60 ? 6.324 -17.797 -7.344 1 88.62 60 VAL B N 1
ATOM 1860 C CA . VAL B 1 60 ? 5.5 -18.75 -6.59 1 88.62 60 VAL B CA 1
ATOM 1861 C C . VAL B 1 60 ? 4.664 -19.594 -7.551 1 88.62 60 VAL B C 1
ATOM 1863 O O . VAL B 1 60 ? 3.926 -19.047 -8.375 1 88.62 60 VAL B O 1
ATOM 1866 N N . PRO B 1 61 ? 4.859 -20.891 -7.445 1 86.69 61 PRO B N 1
ATOM 1867 C CA . PRO B 1 61 ? 4 -21.734 -8.273 1 86.69 61 PRO B CA 1
ATOM 1868 C C . PRO B 1 61 ? 2.553 -21.766 -7.785 1 86.69 61 PRO B C 1
ATOM 1870 O O . PRO B 1 61 ? 2.254 -22.375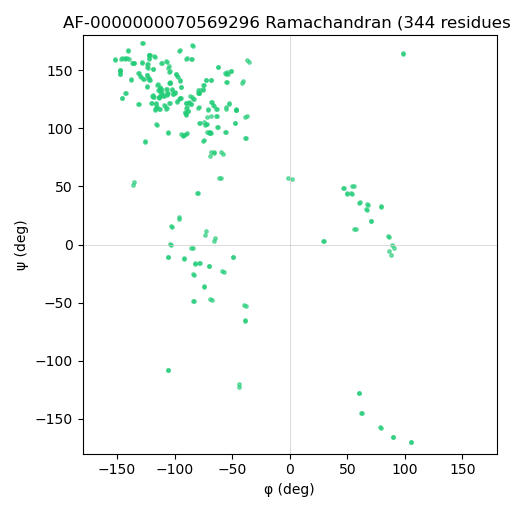 -6.758 1 86.69 61 PRO B O 1
ATOM 1873 N N . VAL B 1 62 ? 1.796 -20.953 -8.391 1 85.38 62 VAL B N 1
ATOM 1874 C CA . VAL B 1 62 ? 0.384 -20.953 -8.023 1 85.38 62 VAL B CA 1
ATOM 1875 C C . VAL B 1 62 ? -0.334 -22.125 -8.688 1 85.38 62 VAL B C 1
ATOM 1877 O O . VAL B 1 62 ? -0.108 -22.406 -9.859 1 85.38 62 VAL B O 1
ATOM 1880 N N . GLU B 1 63 ? -1.074 -22.859 -7.848 1 77.25 63 GLU B N 1
ATOM 1881 C CA . GLU B 1 63 ? -1.843 -23.969 -8.406 1 77.25 63 GLU B CA 1
ATOM 1882 C C . GLU B 1 63 ? -2.689 -23.516 -9.594 1 77.25 63 GLU B C 1
ATOM 1884 O O . GLU B 1 63 ? -3.062 -22.344 -9.68 1 77.25 63 GLU B O 1
ATOM 1889 N N . PRO B 1 64 ? -2.898 -24.359 -10.477 1 64.75 64 PRO B N 1
ATOM 1890 C CA . PRO B 1 64 ? -3.625 -24 -11.695 1 64.75 64 PRO B CA 1
ATOM 1891 C C . PRO B 1 64 ? -4.812 -23.094 -11.422 1 64.75 64 PRO B C 1
ATOM 1893 O O . PRO B 1 64 ? -5.438 -23.172 -10.367 1 64.75 64 PRO B O 1
ATOM 1896 N N . LEU B 1 65 ? -4.867 -22.188 -12.398 1 61.22 65 LEU B N 1
ATOM 1897 C CA . LEU B 1 65 ? -5.836 -21.094 -12.375 1 61.22 65 LEU B CA 1
ATOM 1898 C C . LEU B 1 65 ? -7.23 -21.625 -12.055 1 61.22 65 LEU B C 1
ATOM 1900 O O . LEU B 1 65 ? -7.699 -22.578 -12.672 1 61.22 65 LEU B O 1
ATOM 1904 N N . HIS B 1 66 ? -7.586 -21.344 -10.781 1 64.56 66 HIS B N 1
ATOM 1905 C CA . HIS B 1 66 ? -8.984 -21.594 -10.445 1 64.56 66 HIS B CA 1
ATOM 1906 C C . HIS B 1 66 ? -9.852 -20.375 -10.703 1 64.56 66 HIS B C 1
ATOM 1908 O O . HIS B 1 66 ? -9.328 -19.281 -10.938 1 64.56 66 HIS B O 1
ATOM 1914 N N . GLU B 1 67 ? -11.125 -20.625 -10.828 1 73.19 67 GLU B N 1
ATOM 1915 C CA . GLU B 1 67 ? -12.156 -19.625 -11.062 1 73.19 67 GLU B CA 1
ATOM 1916 C C . GLU B 1 67 ? -12.023 -18.453 -10.086 1 73.19 67 GLU B C 1
ATOM 1918 O O . GLU B 1 67 ? -12.5 -17.344 -10.359 1 73.19 67 GLU B O 1
ATOM 1923 N N . ASP B 1 68 ? -11.141 -18.703 -9.086 1 83.31 68 ASP B N 1
ATOM 1924 C CA . ASP B 1 68 ? -11.109 -17.688 -8.031 1 83.31 68 ASP B CA 1
ATOM 1925 C C . ASP B 1 68 ? -9.883 -16.797 -8.164 1 83.31 68 ASP B C 1
ATOM 1927 O O . ASP B 1 68 ? -9.711 -15.844 -7.395 1 83.31 68 ASP B O 1
ATOM 1931 N N . GLU B 1 69 ? -9.117 -17.062 -9.148 1 85.44 69 GLU B N 1
ATOM 1932 C CA . GLU B 1 69 ? -7.934 -16.234 -9.336 1 85.44 69 GLU B CA 1
ATOM 1933 C C . GLU B 1 69 ? -8.297 -14.867 -9.906 1 85.44 69 GLU B C 1
ATOM 1935 O O . GLU B 1 69 ? -9.164 -14.766 -10.781 1 85.44 69 GLU B O 1
ATOM 1940 N N . PRO B 1 70 ? -7.652 -13.836 -9.344 1 86.31 70 PRO B N 1
ATOM 1941 C CA . PRO B 1 70 ? -7.906 -12.531 -9.953 1 86.31 70 PRO B CA 1
ATOM 1942 C C . PRO B 1 70 ? -7.426 -12.445 -11.398 1 86.31 70 PRO B C 1
ATOM 1944 O O . PRO B 1 70 ? -6.25 -12.695 -11.68 1 86.31 70 PRO B O 1
ATOM 1947 N N . ILE B 1 71 ? -8.328 -12.25 -12.305 1 79.31 71 ILE B N 1
ATOM 1948 C CA . ILE B 1 71 ? -8 -12.117 -13.719 1 79.31 71 ILE B CA 1
ATOM 1949 C C . ILE B 1 71 ? -8.43 -10.742 -14.219 1 79.31 71 ILE B C 1
ATOM 1951 O O . ILE B 1 71 ? -9.562 -10.312 -13.977 1 79.31 71 ILE B O 1
ATOM 1955 N N . ASN B 1 72 ? -7.48 -10.07 -14.812 1 77.81 72 ASN B N 1
ATOM 1956 C CA . ASN B 1 72 ? -7.758 -8.797 -15.469 1 77.81 72 ASN B CA 1
ATOM 1957 C C . ASN B 1 72 ? -8.281 -7.762 -14.469 1 77.81 72 ASN B C 1
ATOM 1959 O O . ASN B 1 72 ? -9.273 -7.086 -14.734 1 77.81 72 ASN B O 1
ATOM 1963 N N . ILE B 1 73 ? -7.75 -7.812 -13.266 1 80.75 73 ILE B N 1
ATOM 1964 C CA . ILE B 1 73 ? -8.141 -6.809 -12.281 1 80.75 73 ILE B CA 1
ATOM 1965 C C . ILE B 1 73 ? -6.945 -5.926 -11.945 1 80.75 73 ILE B C 1
ATOM 1967 O O . ILE B 1 73 ? -5.855 -6.426 -11.656 1 80.75 73 ILE B O 1
ATOM 1971 N N . MET B 1 74 ? -7.191 -4.652 -12.086 1 77.5 74 MET B N 1
ATOM 1972 C CA . MET B 1 74 ? -6.137 -3.695 -11.766 1 77.5 74 MET B CA 1
ATOM 1973 C C . MET B 1 74 ? -6.609 -2.697 -10.711 1 77.5 74 MET B C 1
ATOM 1975 O O . MET B 1 74 ? -7.812 -2.512 -10.523 1 77.5 74 MET B O 1
ATOM 1979 N N . GLY B 1 75 ? -5.648 -2.121 -9.984 1 79.25 75 GLY B N 1
ATOM 1980 C CA . GLY B 1 75 ? -5.992 -1.068 -9.039 1 79.25 75 GLY B CA 1
ATOM 1981 C C . GLY B 1 75 ? -6.559 -1.596 -7.734 1 79.25 75 GLY B C 1
ATOM 1982 O O . GLY B 1 75 ? -7.383 -0.936 -7.102 1 79.25 75 GLY B O 1
ATOM 1983 N N . CYS B 1 76 ? -6.117 -2.752 -7.289 1 88.12 76 CYS B N 1
ATOM 1984 C CA . CYS B 1 76 ? -6.523 -3.348 -6.02 1 88.12 76 CYS B CA 1
ATOM 1985 C C . CYS B 1 76 ? -5.668 -2.818 -4.871 1 88.12 76 CYS B C 1
ATOM 1987 O O . CYS B 1 76 ? -4.629 -2.197 -5.102 1 88.12 76 CYS B O 1
ATOM 1989 N N . SER B 1 77 ? -6.219 -2.967 -3.77 1 90.75 77 SER B N 1
ATOM 1990 C CA . SER B 1 77 ? -5.402 -2.838 -2.568 1 90.75 77 SER B CA 1
ATOM 1991 C C . SER B 1 77 ? -5.156 -4.195 -1.919 1 90.75 77 SER B C 1
ATOM 1993 O O . SER B 1 77 ? -5.902 -5.148 -2.16 1 90.75 77 SER B O 1
ATOM 1995 N N . VAL B 1 78 ? -4.098 -4.293 -1.125 1 94.44 78 VAL B N 1
ATOM 1996 C CA . VAL B 1 78 ? -3.74 -5.586 -0.551 1 94.44 78 VAL B CA 1
ATOM 1997 C C . VAL B 1 78 ? -3.336 -5.41 0.911 1 94.44 78 VAL B C 1
ATOM 1999 O O . VAL B 1 78 ? -2.715 -4.41 1.272 1 94.44 78 VAL B O 1
ATOM 2002 N N . VAL B 1 79 ? -3.725 -6.375 1.755 1 95.62 79 VAL B N 1
ATOM 2003 C CA . VAL B 1 79 ? -3.238 -6.473 3.127 1 95.62 79 VAL B CA 1
ATOM 2004 C C . VAL B 1 79 ? -2.875 -7.922 3.445 1 95.62 79 VAL B C 1
ATOM 2006 O O . VAL B 1 79 ? -3.318 -8.844 2.758 1 95.62 79 VAL B O 1
ATOM 2009 N N . ALA B 1 80 ? -1.992 -8.062 4.426 1 96.38 80 ALA B N 1
ATOM 2010 C CA . ALA B 1 80 ? -1.665 -9.391 4.938 1 96.38 80 ALA B CA 1
ATOM 2011 C C . ALA B 1 80 ? -2.332 -9.641 6.289 1 96.38 80 ALA B C 1
ATOM 2013 O O . ALA B 1 80 ? -2.422 -8.727 7.117 1 96.38 80 ALA B O 1
ATOM 2014 N N . TYR B 1 81 ? -2.818 -10.797 6.48 1 95.19 81 TYR B N 1
ATOM 2015 C CA . TYR B 1 81 ? -3.301 -11.273 7.773 1 95.19 81 TYR B CA 1
ATOM 2016 C C . TYR B 1 81 ? -3.025 -12.766 7.938 1 95.19 81 TYR B C 1
ATOM 2018 O O . TYR B 1 81 ? -3.445 -13.578 7.109 1 95.19 81 TYR B O 1
ATOM 2026 N N . GLY B 1 82 ? -2.354 -13.062 9.055 1 94.75 82 GLY B N 1
ATOM 2027 C CA . GLY B 1 82 ? -1.902 -14.438 9.18 1 94.75 82 GLY B CA 1
ATOM 2028 C C . GLY B 1 82 ? -0.958 -14.859 8.07 1 94.75 82 GLY B C 1
ATOM 2029 O O . GLY B 1 82 ? 0.058 -14.203 7.828 1 94.75 82 GLY B O 1
ATOM 2030 N N . HIS B 1 83 ? -1.324 -16.016 7.418 1 96.88 83 HIS B N 1
ATOM 2031 C CA . HIS B 1 83 ? -0.491 -16.484 6.32 1 96.88 83 HIS B CA 1
ATOM 2032 C C . HIS B 1 83 ? -1.124 -16.172 4.969 1 96.88 83 HIS B C 1
ATOM 2034 O O . HIS B 1 83 ? -0.73 -16.719 3.943 1 96.88 83 HIS B O 1
ATOM 2040 N N . CYS B 1 84 ? -2.117 -15.258 5.004 1 96.44 84 CYS B N 1
ATOM 2041 C CA . 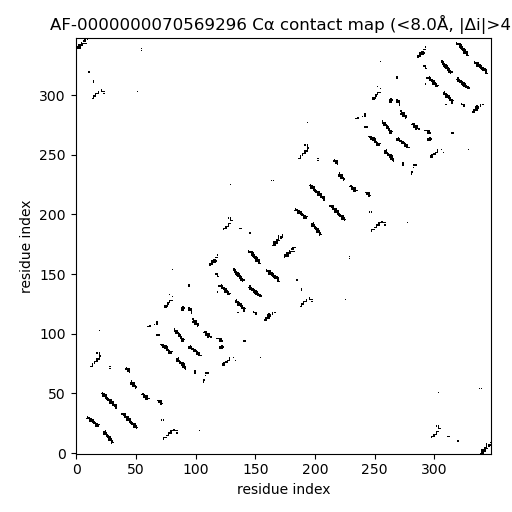CYS B 1 84 ? -2.844 -14.969 3.771 1 96.44 84 CYS B CA 1
ATOM 2042 C C . CYS B 1 84 ? -2.695 -13.508 3.375 1 96.44 84 CYS B C 1
ATOM 2044 O O . CYS B 1 84 ? -2.436 -12.656 4.223 1 96.44 84 CYS B O 1
ATOM 2046 N N . ALA B 1 85 ? -2.768 -13.258 2.057 1 96.5 85 ALA B N 1
ATOM 2047 C CA . ALA B 1 85 ? -2.963 -11.922 1.509 1 96.5 85 ALA B CA 1
ATOM 2048 C C . ALA B 1 85 ? -4.398 -11.727 1.022 1 96.5 85 ALA B C 1
ATOM 2050 O O . ALA B 1 85 ? -4.98 -12.633 0.425 1 96.5 85 ALA B O 1
ATOM 2051 N N . TYR B 1 86 ? -4.953 -10.609 1.278 1 95.38 86 TYR B N 1
ATOM 2052 C CA . TYR B 1 86 ? -6.301 -10.25 0.854 1 95.38 86 TYR B CA 1
ATOM 2053 C C . TYR B 1 86 ? -6.273 -9.062 -0.099 1 95.38 86 TYR B C 1
ATOM 2055 O O . TYR B 1 86 ? -5.828 -7.969 0.271 1 95.38 86 TYR B O 1
ATOM 2063 N N . LEU B 1 87 ? -6.695 -9.281 -1.306 1 93.81 87 LEU B N 1
ATOM 2064 C CA . LEU B 1 87 ? -6.801 -8.227 -2.312 1 93.81 87 LEU B CA 1
ATOM 2065 C C . LEU B 1 87 ? -8.242 -7.738 -2.436 1 93.81 87 LEU B C 1
ATOM 2067 O O . LEU B 1 87 ? -9.164 -8.539 -2.58 1 93.81 87 LEU B O 1
ATOM 2071 N N . TRP B 1 88 ? -8.383 -6.453 -2.389 1 93.31 88 TRP B N 1
ATOM 2072 C CA . TRP B 1 88 ? -9.727 -5.883 -2.451 1 93.31 88 TRP B CA 1
ATOM 2073 C C . TRP B 1 88 ? -9.922 -5.09 -3.738 1 93.31 88 TRP B C 1
ATOM 2075 O O . TRP B 1 88 ? -9.094 -4.242 -4.082 1 93.31 88 TRP B O 1
ATOM 2085 N N . GLY B 1 89 ? -11.086 -5.398 -4.352 1 90.31 89 GLY B N 1
ATOM 2086 C CA . GLY B 1 89 ? -11.617 -4.547 -5.402 1 90.31 89 GLY B CA 1
ATOM 2087 C C . GLY B 1 89 ? -10.711 -4.457 -6.617 1 90.31 89 GLY B C 1
ATOM 2088 O O . GLY B 1 89 ? -10.086 -5.445 -7.008 1 90.31 89 GLY B O 1
ATOM 2089 N N . GLY B 1 90 ? -10.742 -3.17 -7.223 1 84.75 90 GLY B N 1
ATOM 2090 C CA . GLY B 1 90 ? -10.031 -2.91 -8.469 1 84.75 90 GLY B CA 1
ATOM 2091 C C . GLY B 1 90 ? -10.953 -2.805 -9.664 1 84.75 90 GLY B C 1
ATOM 2092 O O . GLY B 1 90 ? -12.156 -2.592 -9.516 1 84.75 90 GLY B O 1
ATOM 2093 N N . TRP B 1 91 ? -10.219 -2.783 -10.75 1 82.62 91 TRP B N 1
ATOM 2094 C CA . TRP B 1 91 ? -10.945 -2.604 -12.008 1 82.62 91 TRP B CA 1
ATOM 2095 C C . TRP B 1 91 ? -10.797 -3.832 -12.898 1 82.62 91 TRP B C 1
ATOM 2097 O O . TRP B 1 91 ? -9.68 -4.23 -13.242 1 82.62 91 TRP B O 1
ATOM 2107 N N . ASN B 1 92 ? -11.828 -4.414 -13.242 1 81.81 92 ASN B N 1
ATOM 2108 C CA . ASN B 1 92 ? -11.898 -5.398 -14.312 1 81.81 92 ASN B CA 1
ATOM 2109 C C . ASN B 1 92 ? -12.562 -4.828 -15.562 1 81.81 92 ASN B C 1
ATOM 2111 O O . ASN B 1 92 ? -12.094 -3.832 -16.109 1 81.81 92 ASN B O 1
ATOM 2115 N N . THR B 1 93 ? -13.703 -5.164 -15.914 1 78.5 93 THR B N 1
ATOM 2116 C CA . THR B 1 93 ? -14.484 -4.477 -16.938 1 78.5 93 THR B CA 1
ATOM 2117 C C . THR B 1 93 ? -15.211 -3.273 -16.344 1 78.5 93 THR B C 1
ATOM 2119 O O . THR B 1 93 ? -15.5 -2.305 -17.047 1 78.5 93 THR B O 1
ATOM 2122 N N . SER B 1 94 ? -15.445 -3.357 -15.094 1 83.06 94 SER B N 1
ATOM 2123 C CA . SER B 1 94 ? -15.969 -2.314 -14.227 1 83.06 94 SER B CA 1
ATOM 2124 C C . SER B 1 94 ? -15.391 -2.418 -12.82 1 83.06 94 SER B C 1
ATOM 2126 O O . SER B 1 94 ? -14.781 -3.43 -12.469 1 83.06 94 SER B O 1
ATOM 2128 N N . PRO B 1 95 ? -15.469 -1.297 -12.078 1 84.62 95 PRO B N 1
ATOM 2129 C CA . PRO B 1 95 ? -15.016 -1.425 -10.688 1 84.62 95 PRO B CA 1
ATOM 2130 C C . PRO B 1 95 ? -15.719 -2.553 -9.938 1 84.62 95 PRO B C 1
ATOM 2132 O O . PRO B 1 95 ? -16.922 -2.77 -10.133 1 84.62 95 PRO B O 1
ATOM 2135 N N . VAL B 1 96 ? -14.945 -3.266 -9.141 1 88.06 96 VAL B N 1
ATOM 2136 C CA . VAL B 1 96 ? -15.5 -4.391 -8.391 1 88.06 96 VAL B CA 1
ATOM 2137 C C . VAL B 1 96 ? -15.273 -4.18 -6.898 1 88.06 96 VAL B C 1
ATOM 2139 O O . VAL B 1 96 ? -14.461 -3.348 -6.496 1 88.06 96 VAL B O 1
ATOM 2142 N N . ASN B 1 97 ? -16.078 -4.898 -6.051 1 89.12 97 ASN B N 1
ATOM 2143 C CA . ASN B 1 97 ? -16 -4.773 -4.598 1 89.12 97 ASN B CA 1
ATOM 2144 C C . ASN B 1 97 ? -16.031 -6.137 -3.918 1 89.12 97 ASN B C 1
ATOM 2146 O O . ASN B 1 97 ? -16.812 -6.355 -2.986 1 89.12 97 ASN B O 1
ATOM 2150 N N . PHE B 1 98 ? -15.164 -6.98 -4.332 1 90 98 PHE B N 1
ATOM 2151 C CA . PHE B 1 98 ? -15 -8.273 -3.674 1 90 98 PHE B CA 1
ATOM 2152 C C . PHE B 1 98 ? -13.53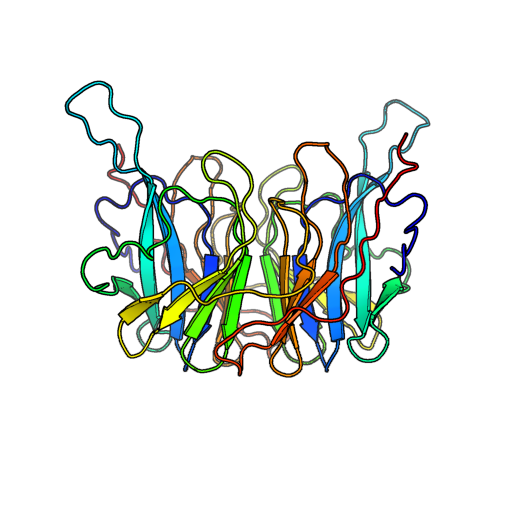9 -8.523 -3.324 1 90 98 PHE B C 1
ATOM 2154 O O . PHE B 1 98 ? -12.672 -7.711 -3.646 1 90 98 PHE B O 1
ATOM 2161 N N . VAL B 1 99 ? -13.383 -9.68 -2.568 1 93.56 99 VAL B N 1
ATOM 2162 C CA . VAL B 1 99 ? -12.055 -9.977 -2.043 1 93.56 99 VAL B CA 1
ATOM 2163 C C . VAL B 1 99 ? -11.492 -11.219 -2.73 1 93.56 99 VAL B C 1
ATOM 2165 O O . VAL B 1 99 ? -12.219 -12.188 -2.957 1 93.56 99 VAL B O 1
ATOM 2168 N N . HIS B 1 100 ? -10.266 -11.141 -3.135 1 93.75 100 HIS B N 1
ATOM 2169 C CA . HIS B 1 100 ? -9.477 -12.336 -3.41 1 93.75 100 HIS B CA 1
ATOM 2170 C C . HIS B 1 100 ? -8.508 -12.633 -2.271 1 93.75 100 HIS B C 1
ATOM 2172 O O . HIS B 1 100 ? -7.875 -11.719 -1.734 1 93.75 100 HIS B O 1
ATOM 2178 N N . ARG B 1 101 ? -8.508 -13.867 -1.911 1 94.62 101 ARG B N 1
ATOM 2179 C CA . ARG B 1 101 ? -7.598 -14.297 -0.853 1 94.62 101 ARG B CA 1
ATOM 2180 C C . ARG B 1 101 ? -6.539 -15.258 -1.394 1 94.62 101 ARG B C 1
ATOM 2182 O O . ARG B 1 101 ? -6.867 -16.25 -2.055 1 94.62 101 ARG B O 1
ATOM 2189 N N . PHE B 1 102 ? -5.285 -14.938 -1.157 1 94.94 102 PHE B N 1
ATOM 2190 C CA . PHE B 1 102 ? -4.18 -15.828 -1.495 1 94.94 102 PHE B CA 1
ATOM 2191 C C . PHE B 1 102 ? -3.633 -16.516 -0.246 1 94.94 102 PHE B C 1
ATOM 2193 O O . PHE B 1 102 ? -3.207 -15.844 0.697 1 94.94 102 PHE B O 1
ATOM 2200 N N . ASP B 1 103 ? -3.652 -17.844 -0.259 1 95.31 103 ASP B N 1
ATOM 2201 C CA . ASP B 1 103 ? -3.08 -18.641 0.819 1 95.31 103 ASP B CA 1
ATOM 2202 C C . ASP B 1 103 ? -1.617 -18.984 0.538 1 95.31 103 ASP B C 1
ATOM 2204 O O . ASP B 1 103 ? -1.313 -19.75 -0.38 1 95.31 103 ASP B O 1
ATOM 2208 N N . SER B 1 104 ? -0.765 -18.422 1.353 1 95.31 104 SER B N 1
ATOM 2209 C CA . SER B 1 104 ? 0.662 -18.547 1.077 1 95.31 104 SER B CA 1
ATOM 2210 C C . SER B 1 104 ? 1.186 -19.922 1.491 1 95.31 104 SER B C 1
ATOM 2212 O O . SER B 1 104 ? 2.318 -20.281 1.165 1 95.31 104 SER B O 1
ATOM 2214 N N . VAL B 1 105 ? 0.463 -20.625 2.258 1 95 105 VAL B N 1
ATOM 2215 C CA . VAL B 1 105 ? 0.83 -22 2.617 1 95 105 VAL B CA 1
ATOM 2216 C C . VAL B 1 105 ? 0.367 -22.969 1.525 1 95 105 VAL B C 1
ATOM 2218 O O . VAL B 1 105 ? 1.163 -23.75 1.001 1 95 105 VAL B O 1
ATOM 2221 N N . ALA B 1 106 ? -0.893 -22.859 1.083 1 92.75 106 ALA B N 1
ATOM 2222 C CA . ALA B 1 106 ? -1.457 -23.719 0.052 1 92.75 106 ALA B CA 1
ATOM 2223 C C . ALA B 1 106 ? -1.092 -23.234 -1.344 1 92.75 106 ALA B C 1
ATOM 2225 O O . ALA B 1 106 ? -1.24 -23.953 -2.328 1 92.75 106 ALA B O 1
ATOM 2226 N N . MET B 1 107 ? -0.671 -22.047 -1.414 1 92.81 107 MET B N 1
ATOM 2227 C CA . MET B 1 107 ? -0.351 -21.406 -2.68 1 92.81 107 MET B CA 1
ATOM 2228 C C . MET B 1 107 ? -1.539 -21.453 -3.633 1 92.81 107 MET B C 1
ATOM 2230 O O . MET B 1 107 ? -1.391 -21.828 -4.797 1 92.81 107 MET B O 1
ATOM 2234 N N . THR B 1 108 ? -2.639 -21.047 -3.113 1 92.69 108 THR B N 1
ATOM 2235 C CA . THR B 1 108 ? -3.875 -21.031 -3.889 1 92.69 108 THR B CA 1
ATOM 2236 C C . THR B 1 108 ? -4.648 -19.75 -3.65 1 92.69 108 THR B C 1
ATOM 2238 O O . THR B 1 108 ? -4.469 -19.094 -2.621 1 92.69 108 THR B O 1
ATOM 2241 N N . TRP B 1 109 ? -5.473 -19.438 -4.645 1 93.31 109 TRP B N 1
ATOM 2242 C CA . TRP B 1 109 ? -6.402 -18.312 -4.539 1 93.31 109 TRP B CA 1
ATOM 2243 C C . TRP B 1 109 ? -7.797 -18.797 -4.156 1 93.31 109 TRP B C 1
ATOM 2245 O O . TRP B 1 109 ? -8.211 -19.891 -4.547 1 93.31 109 TRP B O 1
ATOM 2255 N N . SER B 1 110 ? -8.484 -18 -3.418 1 92.38 110 SER B N 1
ATOM 2256 C CA . SER B 1 110 ? -9.914 -18.172 -3.15 1 92.38 110 SER B CA 1
ATOM 2257 C C . SER B 1 110 ? -10.633 -16.828 -3.146 1 92.38 110 SER B C 1
ATOM 2259 O O . SER B 1 110 ? -9.992 -15.773 -3.158 1 92.38 110 SER B O 1
ATOM 2261 N N . ARG B 1 111 ? -11.938 -16.969 -3.184 1 91.88 111 ARG B N 1
ATOM 2262 C CA . ARG B 1 111 ? -12.781 -15.773 -3.111 1 91.88 111 ARG B CA 1
ATOM 2263 C C . ARG B 1 111 ? -13.805 -15.898 -1.983 1 91.88 111 ARG B C 1
ATOM 2265 O O . ARG B 1 111 ? -14.945 -16.312 -2.213 1 91.88 111 ARG B O 1
ATOM 2272 N N . PRO B 1 112 ? -13.367 -15.461 -0.835 1 91.88 112 PRO B N 1
ATOM 2273 C CA . PRO B 1 112 ? -14.32 -15.531 0.273 1 91.88 112 PRO B CA 1
ATOM 2274 C C . PRO B 1 112 ? -15.562 -14.672 0.038 1 91.88 112 PRO B C 1
ATOM 2276 O O . PRO B 1 112 ? -15.484 -13.641 -0.633 1 91.88 112 PRO B O 1
ATOM 2279 N N . GLU B 1 113 ? -16.641 -15.117 0.677 1 91.5 113 GLU B N 1
ATOM 2280 C CA . GLU B 1 113 ? -17.875 -14.336 0.603 1 91.5 113 GLU B CA 1
ATOM 2281 C C . GLU B 1 113 ? -17.797 -13.102 1.492 1 91.5 113 GLU B C 1
ATOM 2283 O O . GLU B 1 113 ? -17.312 -13.172 2.619 1 91.5 113 GLU B O 1
ATOM 2288 N N . VAL B 1 114 ? -18.188 -12.031 0.915 1 89.25 114 VAL B N 1
ATOM 2289 C CA . VAL B 1 114 ? -18.297 -10.797 1.677 1 89.25 114 VAL B CA 1
ATOM 2290 C C . VAL B 1 114 ? -19.766 -10.43 1.867 1 89.25 114 VAL B C 1
ATOM 2292 O O . VAL B 1 114 ? -20.547 -10.422 0.908 1 89.25 114 VAL B O 1
ATOM 2295 N N . ARG B 1 115 ? -20.109 -10.203 3.092 1 86.81 115 ARG B N 1
ATOM 2296 C CA . ARG B 1 115 ? -21.5 -9.852 3.41 1 86.81 115 ARG B CA 1
ATOM 2297 C C . ARG B 1 115 ? -21.562 -8.5 4.117 1 86.81 115 ARG B C 1
ATOM 2299 O O . ARG B 1 115 ? -20.547 -7.992 4.602 1 86.81 115 ARG B O 1
ATOM 2306 N N . GLY B 1 116 ? -22.812 -7.918 4.129 1 84.19 116 GLY B N 1
ATOM 2307 C CA . GLY B 1 116 ? -23.016 -6.625 4.766 1 84.19 116 GLY B CA 1
ATOM 2308 C C . GLY B 1 116 ? -22.812 -5.457 3.82 1 84.19 116 GLY B C 1
ATOM 2309 O O . GLY B 1 116 ? -22.844 -5.629 2.6 1 84.19 116 GLY B O 1
ATOM 2310 N N . GLU B 1 117 ? -22.703 -4.293 4.469 1 81 117 GLU B N 1
ATOM 2311 C CA . GLU B 1 117 ? -22.438 -3.098 3.668 1 81 117 GLU B CA 1
ATOM 2312 C C . GLU B 1 117 ? -20.969 -2.998 3.279 1 81 117 GLU B C 1
ATOM 2314 O O . GLU B 1 117 ? -20.094 -3.066 4.141 1 81 117 GLU B O 1
ATOM 2319 N N . VAL B 1 118 ? -20.75 -3.025 1.98 1 78.75 118 VAL B N 1
ATOM 2320 C CA . VAL B 1 118 ? -19.375 -2.924 1.514 1 78.75 118 VAL B CA 1
ATOM 2321 C C . VAL B 1 118 ? -19.172 -1.595 0.789 1 78.75 118 VAL B C 1
ATOM 2323 O O . VAL B 1 118 ? -20.141 -0.974 0.334 1 78.75 118 VAL B O 1
ATOM 2326 N N . PRO B 1 119 ? -17.938 -1.16 0.756 1 77.06 119 PRO B N 1
ATOM 2327 C CA . PRO B 1 119 ? -17.703 0.062 -0.017 1 77.06 119 PRO B CA 1
ATOM 2328 C C . PRO B 1 119 ? -18.219 -0.042 -1.452 1 77.06 119 PRO B C 1
ATOM 2330 O O . PRO B 1 119 ? -18.25 -1.137 -2.021 1 77.06 119 PRO B O 1
ATOM 2333 N N . ARG B 1 120 ? -18.672 1.103 -1.966 1 79.19 120 ARG B N 1
ATOM 2334 C CA . ARG B 1 120 ? -18.984 1.124 -3.389 1 79.19 120 ARG B CA 1
ATOM 2335 C C . ARG B 1 120 ? -17.797 0.68 -4.23 1 79.19 120 ARG B C 1
ATOM 2337 O O . ARG B 1 120 ? -16.656 0.86 -3.83 1 79.19 120 ARG B O 1
ATOM 2344 N N . PRO B 1 121 ? -18.141 0.002 -5.367 1 83.06 121 PRO B N 1
ATOM 2345 C CA . PRO B 1 121 ? -17.016 -0.348 -6.238 1 83.06 121 PRO B CA 1
ATOM 2346 C C . PRO B 1 121 ? -16.188 0.866 -6.645 1 83.06 121 PRO B C 1
ATOM 2348 O O . PRO B 1 121 ? -16.719 1.827 -7.207 1 83.06 121 PRO B O 1
ATOM 2351 N N . GLN B 1 122 ? -14.961 0.842 -6.215 1 79.56 122 GLN B N 1
ATOM 2352 C CA . GLN B 1 122 ? -14.031 1.941 -6.48 1 79.56 122 GLN B CA 1
ATOM 2353 C C . GLN B 1 122 ? -12.641 1.419 -6.82 1 79.56 122 GLN B C 1
ATOM 2355 O O . GLN B 1 122 ? -12.336 0.249 -6.578 1 79.56 122 GLN B O 1
ATOM 2360 N N . ILE B 1 123 ? -11.875 2.363 -7.5 1 77.69 123 ILE B N 1
ATOM 2361 C CA . ILE B 1 123 ? -10.484 2.027 -7.793 1 77.69 123 ILE B CA 1
ATOM 2362 C C . ILE B 1 123 ? -9.555 3 -7.07 1 77.69 123 ILE B C 1
ATOM 2364 O O . ILE B 1 123 ? -10 4.035 -6.57 1 77.69 123 ILE B O 1
ATOM 2368 N N . SER B 1 124 ? -8.305 2.58 -6.941 1 76.19 124 SER B N 1
ATOM 2369 C CA . SER B 1 124 ? -7.27 3.436 -6.367 1 76.19 124 SER B CA 1
ATOM 2370 C C . SER B 1 124 ? -7.531 3.699 -4.887 1 76.19 124 SER B C 1
ATOM 2372 O O . SER B 1 124 ? -7.34 4.82 -4.41 1 76.19 124 SER B O 1
ATOM 2374 N N . HIS B 1 125 ? -8.125 2.783 -4.281 1 84.06 125 HIS B N 1
ATOM 2375 C CA . HIS B 1 125 ? -8.305 2.846 -2.834 1 84.06 125 HIS B CA 1
ATOM 2376 C C . HIS B 1 125 ? -7.078 2.32 -2.102 1 84.06 125 HIS B C 1
ATOM 2378 O O . HIS B 1 125 ? -6.141 1.821 -2.729 1 84.06 125 HIS B O 1
ATOM 2384 N N . SER B 1 126 ? -7.117 2.527 -0.787 1 87.44 126 SER B N 1
ATOM 2385 C CA . SER B 1 126 ? -6.09 1.995 0.101 1 87.44 126 SER B CA 1
ATOM 2386 C C . SER B 1 126 ? -6.695 1.088 1.167 1 87.44 126 SER B C 1
ATOM 2388 O O . SER B 1 126 ? -7.91 1.091 1.373 1 87.44 126 SER B O 1
ATOM 2390 N N . ALA B 1 127 ? -5.816 0.329 1.758 1 91.88 127 ALA B N 1
ATOM 2391 C CA . ALA B 1 127 ? -6.27 -0.59 2.797 1 91.88 127 ALA B CA 1
ATOM 2392 C C . ALA B 1 127 ? -5.199 -0.782 3.867 1 91.88 127 ALA B C 1
ATOM 2394 O O . ALA B 1 127 ? -4.004 -0.698 3.578 1 91.88 127 ALA B O 1
ATOM 2395 N N . CYS B 1 128 ? -5.668 -1.027 5.066 1 92.69 128 CYS B N 1
ATOM 2396 C CA . CYS B 1 128 ? -4.809 -1.359 6.195 1 92.69 128 CYS B CA 1
ATOM 2397 C C . CYS B 1 128 ? -5.469 -2.4 7.094 1 92.69 128 CYS B C 1
ATOM 2399 O O . CYS B 1 128 ? -6.688 -2.582 7.051 1 92.69 128 CYS B O 1
ATOM 2401 N N . VAL B 1 129 ? -4.613 -3.021 7.855 1 93 129 VAL B N 1
ATOM 2402 C CA . VAL B 1 129 ? -5.133 -3.975 8.836 1 93 129 VAL B CA 1
ATOM 2403 C C . VAL B 1 129 ? -5.02 -3.385 10.242 1 93 129 VAL B C 1
ATOM 2405 O O . VAL B 1 129 ? -3.971 -2.857 10.617 1 93 129 VAL B O 1
ATOM 2408 N N . LEU B 1 130 ? -6.109 -3.447 10.875 1 89.44 130 LEU B N 1
ATOM 2409 C CA . LEU B 1 130 ? -6.18 -3.055 12.281 1 89.44 130 LEU B CA 1
ATOM 2410 C C . LEU B 1 130 ? -7.125 -3.965 13.055 1 89.44 130 LEU B C 1
ATOM 2412 O O . LEU B 1 130 ? -8.258 -4.199 12.625 1 89.44 130 LEU B O 1
ATOM 2416 N N . SER B 1 131 ? -6.645 -4.496 14.227 1 87.81 131 SER B N 1
ATOM 2417 C CA . SER B 1 131 ? -7.457 -5.367 15.07 1 87.81 131 SER B CA 1
ATOM 2418 C C . SER B 1 131 ? -8.102 -6.48 14.25 1 87.81 131 SER B C 1
ATOM 2420 O O . SER B 1 131 ? -9.312 -6.699 14.336 1 87.81 131 SER B O 1
ATOM 2422 N N . GLN B 1 132 ? -7.387 -7.082 13.398 1 90.19 132 GLN B N 1
ATOM 2423 C CA . GLN B 1 132 ? -7.738 -8.266 12.617 1 90.19 132 GLN B CA 1
ATOM 2424 C C . GLN B 1 132 ? -8.789 -7.941 11.562 1 90.19 132 GLN B C 1
ATOM 2426 O O . GLN B 1 132 ? -9.508 -8.836 11.094 1 90.19 132 GLN B O 1
ATOM 2431 N N . ARG B 1 133 ? -8.859 -6.664 11.273 1 91.12 133 ARG B N 1
ATOM 2432 C CA . ARG B 1 133 ? -9.789 -6.223 10.234 1 91.12 133 ARG B CA 1
ATOM 2433 C C . ARG B 1 133 ? -9.07 -5.469 9.125 1 91.12 133 ARG B C 1
ATOM 2435 O O . ARG B 1 133 ? -8.109 -4.734 9.391 1 91.12 133 ARG B O 1
ATOM 2442 N N . MET B 1 134 ? -9.594 -5.727 7.891 1 93.38 134 MET B N 1
ATOM 2443 C CA . MET B 1 134 ? -9.156 -4.914 6.758 1 93.38 134 MET B CA 1
ATOM 2444 C C . MET B 1 134 ? -10.031 -3.666 6.621 1 93.38 134 MET B C 1
ATOM 2446 O O . MET B 1 134 ? -11.234 -3.77 6.41 1 93.38 134 MET B O 1
ATOM 2450 N N . TYR B 1 135 ? -9.406 -2.557 6.812 1 90.38 135 TYR B N 1
ATOM 2451 C CA . TYR B 1 135 ? -10.102 -1.298 6.566 1 90.38 135 TYR B CA 1
ATOM 2452 C C . TYR B 1 135 ? -9.758 -0.746 5.188 1 90.38 135 TYR B C 1
ATOM 2454 O O . TYR B 1 135 ? -8.586 -0.57 4.859 1 90.38 135 TYR B O 1
ATOM 2462 N N . ILE B 1 136 ? -10.75 -0.523 4.375 1 89.94 136 ILE B N 1
ATOM 2463 C CA . ILE B 1 136 ? -10.602 0.019 3.027 1 89.94 136 ILE B CA 1
ATOM 2464 C C . ILE B 1 136 ? -11.094 1.465 3 1 89.94 136 ILE B C 1
ATOM 2466 O O . ILE B 1 136 ? -12.141 1.783 3.561 1 89.94 136 ILE B O 1
ATOM 2470 N N . PHE B 1 137 ? -10.344 2.285 2.408 1 84.69 137 PHE B N 1
ATOM 2471 C CA . PHE B 1 137 ? -10.742 3.688 2.375 1 84.69 137 PHE B CA 1
ATOM 2472 C C . PHE B 1 137 ? -10.195 4.379 1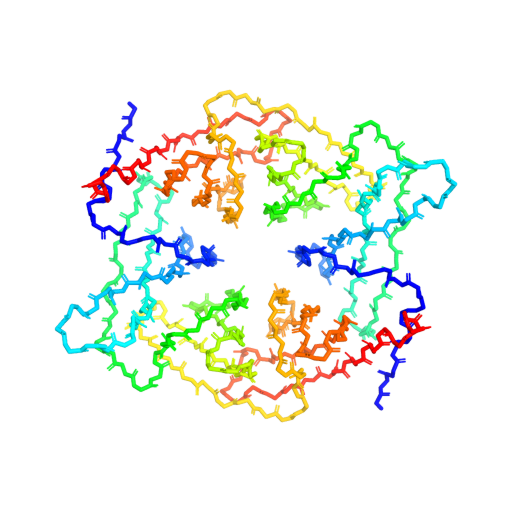.132 1 84.69 137 PHE B C 1
ATOM 2474 O O . PHE B 1 137 ? -9.203 3.93 0.551 1 84.69 137 PHE B O 1
ATOM 2481 N N . GLY B 1 138 ? -10.867 5.473 0.842 1 79.75 138 GLY B N 1
ATOM 2482 C CA . GLY B 1 138 ? -10.523 6.215 -0.362 1 79.75 138 GLY B CA 1
ATOM 2483 C C . GLY B 1 138 ? -11.086 5.59 -1.627 1 79.75 138 GLY B C 1
ATOM 2484 O O . GLY B 1 138 ? -12.102 4.895 -1.585 1 79.75 138 GLY B O 1
ATOM 2485 N N . GLY B 1 139 ? -10.336 6 -2.764 1 75.88 139 GLY B N 1
ATOM 2486 C CA . GLY B 1 139 ? -10.719 5.453 -4.055 1 75.88 139 GLY B CA 1
ATOM 2487 C C . GLY B 1 139 ? -11.594 6.391 -4.867 1 75.88 139 GLY B C 1
ATOM 2488 O O . GLY B 1 139 ? -12.047 7.418 -4.355 1 75.88 139 GLY B O 1
ATOM 2489 N N . LEU B 1 140 ? -11.625 6.023 -6.066 1 70.81 140 LEU B N 1
ATOM 2490 C CA . LEU B 1 140 ? -12.391 6.785 -7.047 1 70.81 140 LEU B CA 1
ATOM 2491 C C . LEU B 1 140 ? -13.484 5.922 -7.672 1 70.81 140 LEU B C 1
ATOM 2493 O O . LEU B 1 140 ? -13.266 4.738 -7.945 1 70.81 140 LEU B O 1
ATOM 2497 N N . ASP B 1 141 ? -14.703 6.523 -7.602 1 65.81 141 ASP B N 1
ATOM 2498 C CA . ASP B 1 141 ? -15.773 5.812 -8.297 1 65.81 141 ASP B CA 1
ATOM 2499 C C . ASP B 1 141 ? -15.969 6.359 -9.711 1 65.81 141 ASP B C 1
ATOM 2501 O O . ASP B 1 141 ? -15.266 7.281 -10.125 1 65.81 141 ASP B O 1
ATOM 2505 N N . THR B 1 142 ? -16.719 5.59 -10.445 1 61.53 142 THR B N 1
ATOM 2506 C CA . THR B 1 142 ? -16.984 5.996 -11.82 1 61.53 142 THR B CA 1
ATOM 2507 C C . THR B 1 142 ? -17.656 7.371 -11.859 1 61.53 142 THR B C 1
ATOM 2509 O O . THR B 1 142 ? -17.578 8.07 -12.867 1 61.53 142 THR B O 1
ATOM 2512 N N . ASP B 1 143 ? -18.266 7.73 -10.836 1 58.19 143 ASP B N 1
ATOM 2513 C CA . ASP B 1 143 ? -18.938 9.023 -10.844 1 58.19 143 ASP B CA 1
ATOM 2514 C C . ASP B 1 143 ? -18.062 10.109 -10.227 1 58.19 143 ASP B C 1
ATOM 2516 O O . ASP B 1 143 ? -18.531 11.227 -9.984 1 58.19 143 ASP B O 1
ATOM 2520 N N . SER B 1 144 ? -16.828 9.852 -10.219 1 51.91 144 SER B N 1
ATOM 2521 C CA . SER B 1 144 ? -15.789 10.789 -9.797 1 51.91 144 SER B CA 1
ATOM 2522 C C . SER B 1 144 ? -16.016 11.258 -8.367 1 51.91 144 SER B C 1
ATOM 2524 O O . SER B 1 144 ? -15.617 12.367 -8 1 51.91 144 SER B O 1
ATOM 2526 N N . LEU B 1 145 ? -16.906 10.531 -7.703 1 51.03 145 LEU B N 1
ATOM 2527 C CA . LEU B 1 145 ? -17.062 10.938 -6.309 1 51.03 145 LEU B CA 1
ATOM 2528 C C . LEU B 1 145 ? -15.922 10.406 -5.457 1 51.03 145 LEU B C 1
ATOM 2530 O O . LEU B 1 145 ? -15.531 9.242 -5.582 1 51.03 145 LEU B O 1
ATOM 2534 N N . ASN B 1 146 ? -15.016 11.445 -5.141 1 54.47 146 ASN B N 1
ATOM 2535 C CA . ASN B 1 146 ? -13.938 11.133 -4.207 1 54.47 146 ASN B CA 1
ATOM 2536 C C . ASN B 1 146 ? -14.469 10.906 -2.795 1 54.47 146 ASN B C 1
ATOM 2538 O O . ASN B 1 146 ? -15.297 11.68 -2.307 1 54.47 146 ASN B O 1
ATOM 2542 N N . GLY B 1 147 ? -14.742 9.586 -2.322 1 57.5 147 GLY B N 1
ATOM 2543 C CA . GLY B 1 147 ? -15.18 9.375 -0.952 1 57.5 147 GLY B CA 1
ATOM 2544 C C . GLY B 1 147 ? -14.195 8.578 -0.121 1 57.5 147 GLY B C 1
ATOM 2545 O O . GLY B 1 147 ? -13.266 7.98 -0.661 1 57.5 147 GLY B O 1
ATOM 2546 N N . MET B 1 148 ? -14.062 9.086 1.062 1 63.03 148 MET B N 1
ATOM 2547 C CA . MET B 1 148 ? -13.305 8.32 2.043 1 63.03 148 MET B CA 1
ATOM 2548 C C . MET B 1 148 ? -14.156 7.203 2.645 1 63.03 148 MET B C 1
ATOM 2550 O O . MET B 1 148 ? -14.289 7.109 3.865 1 63.03 148 MET B O 1
ATOM 2554 N N . ASP B 1 149 ? -14.883 6.504 1.709 1 68.88 149 ASP B N 1
ATOM 2555 C CA . ASP B 1 149 ? -15.594 5.344 2.242 1 68.88 149 ASP B CA 1
ATOM 2556 C C . ASP B 1 149 ? -14.648 4.426 3.006 1 68.88 149 ASP B C 1
ATOM 2558 O O . ASP B 1 149 ? -13.531 4.152 2.549 1 68.88 149 ASP B O 1
ATOM 2562 N N . THR B 1 150 ? -15.109 4.281 4.32 1 77.88 150 THR B N 1
ATOM 2563 C CA . THR B 1 150 ? -14.289 3.379 5.125 1 77.88 150 THR B CA 1
ATOM 2564 C C . THR B 1 150 ? -15.125 2.205 5.637 1 77.88 150 THR B C 1
ATOM 2566 O O . THR B 1 150 ? -16.219 2.4 6.176 1 77.88 150 THR B O 1
ATOM 2569 N N . CYS B 1 151 ? -14.734 1.03 5.32 1 82.44 151 CYS B N 1
ATOM 2570 C CA . CYS B 1 151 ? -15.375 -0.185 5.809 1 82.44 151 CYS B CA 1
ATOM 2571 C C . CYS B 1 151 ? -14.344 -1.154 6.371 1 82.44 151 CYS B C 1
ATOM 2573 O O . CYS B 1 151 ? -13.219 -1.234 5.871 1 82.44 151 CYS B O 1
ATOM 2575 N N . GLY B 1 152 ? -14.828 -1.845 7.449 1 86.12 152 GLY B N 1
ATOM 2576 C CA . GLY B 1 152 ? -13.984 -2.877 8.031 1 86.12 152 GLY B CA 1
ATOM 2577 C C . GLY B 1 152 ? -14.461 -4.281 7.723 1 86.12 152 GLY B C 1
ATOM 2578 O O . GLY B 1 152 ? -15.656 -4.57 7.824 1 86.12 152 GLY B O 1
ATOM 2579 N N . LEU B 1 153 ? -13.547 -5.152 7.254 1 87.56 153 LEU B N 1
ATOM 2580 C CA . LEU B 1 153 ? -13.828 -6.559 6.988 1 87.56 153 LEU B CA 1
ATOM 2581 C C . LEU B 1 153 ? -13.062 -7.457 7.957 1 87.56 153 LEU B C 1
ATOM 2583 O O . LEU B 1 153 ? -11.836 -7.48 7.949 1 87.56 153 LEU B O 1
ATOM 2587 N N . PRO B 1 154 ? -13.828 -8.203 8.773 1 86.25 154 PRO B N 1
ATOM 2588 C CA . PRO B 1 154 ? -13.133 -9.117 9.68 1 86.25 154 PRO B CA 1
ATOM 2589 C C . PRO B 1 154 ? -12.438 -10.266 8.945 1 86.25 154 PRO B C 1
ATOM 2591 O O . PRO B 1 154 ? -13.094 -11.039 8.242 1 86.25 154 PRO B O 1
ATOM 2594 N N . LEU B 1 155 ? -11.141 -10.406 9.125 1 88 155 LEU B N 1
ATOM 2595 C CA . LEU B 1 155 ? -10.352 -11.344 8.328 1 88 155 LEU B CA 1
ATOM 2596 C C . LEU B 1 155 ? -10.266 -12.695 9.016 1 88 155 LEU B C 1
ATOM 2598 O O . LEU B 1 155 ? -9.836 -13.68 8.406 1 88 155 LEU B O 1
ATOM 2602 N N . TYR B 1 156 ? -10.656 -12.695 10.211 1 82.19 156 TYR B N 1
ATOM 2603 C CA . TYR B 1 156 ? -10.586 -13.938 10.969 1 82.19 156 TYR B CA 1
ATOM 2604 C C . TYR B 1 156 ? -11.812 -14.805 10.719 1 82.19 156 TYR B C 1
ATOM 2606 O O . TYR B 1 156 ? -11.875 -15.945 11.172 1 82.19 156 TYR B O 1
ATOM 2614 N N . LEU B 1 157 ? -12.711 -14.289 9.961 1 79.31 157 LEU B N 1
ATOM 2615 C CA . LEU B 1 157 ? -13.938 -15.023 9.688 1 79.31 157 LEU B CA 1
ATOM 2616 C C . LEU B 1 157 ? -13.93 -15.602 8.273 1 79.31 157 LEU B C 1
ATOM 2618 O O . LEU B 1 157 ? -13.25 -15.07 7.391 1 79.31 157 LEU B O 1
ATOM 2622 N N . ARG B 1 158 ? -14.688 -16.688 8.164 1 80.94 158 ARG B N 1
ATOM 2623 C CA . ARG B 1 158 ? -14.812 -17.281 6.844 1 80.94 158 ARG B CA 1
ATOM 2624 C C . ARG B 1 158 ? -15.609 -16.391 5.906 1 80.94 158 ARG B C 1
ATOM 2626 O O . ARG B 1 158 ? -15.25 -16.219 4.742 1 80.94 158 ARG B O 1
ATOM 2633 N N . VAL B 1 159 ? -16.734 -15.984 6.57 1 80.38 159 VAL B N 1
ATOM 2634 C CA . VAL B 1 159 ? -17.547 -14.984 5.871 1 80.38 159 VAL B CA 1
ATOM 2635 C C . VAL B 1 159 ? -17.188 -13.586 6.375 1 80.38 159 VAL B C 1
ATOM 2637 O O . VAL B 1 159 ? -17.188 -13.336 7.582 1 80.38 159 VAL B O 1
ATOM 2640 N N . LEU B 1 160 ? -16.828 -12.711 5.387 1 83.12 160 LEU B N 1
ATOM 2641 C CA . LEU B 1 160 ? -16.375 -11.375 5.746 1 83.12 160 LEU B CA 1
ATOM 2642 C C . LEU B 1 160 ? -17.531 -10.391 5.82 1 83.12 160 LEU B C 1
ATOM 2644 O O . LEU B 1 160 ? -17.875 -9.75 4.824 1 83.12 160 LEU B O 1
ATOM 2648 N N . ARG B 1 161 ? -18 -10.25 7.016 1 79 161 ARG B N 1
ATOM 2649 C CA . ARG B 1 161 ? -19.109 -9.312 7.195 1 79 161 ARG B CA 1
ATOM 2650 C C . ARG B 1 161 ? -18.594 -7.906 7.477 1 79 161 ARG B C 1
ATOM 2652 O O . ARG B 1 161 ? -17.984 -7.66 8.523 1 79 161 ARG B O 1
ATOM 2659 N N . SER B 1 162 ? -18.922 -7.062 6.613 1 79.38 162 SER B N 1
ATOM 2660 C CA . SER B 1 162 ? -18.422 -5.691 6.723 1 79.38 162 SER B CA 1
ATOM 2661 C C . SER B 1 162 ? -19.031 -4.98 7.926 1 79.38 162 SER B C 1
ATOM 2663 O O . SER B 1 162 ? -20.203 -5.203 8.258 1 79.38 162 SER B O 1
ATOM 2665 N N . ILE B 1 163 ? -18.25 -4.203 8.594 1 75 163 ILE B N 1
ATOM 2666 C CA . ILE B 1 163 ? -18.719 -3.422 9.734 1 75 163 ILE B CA 1
ATOM 2667 C C . ILE B 1 163 ? -18.25 -1.973 9.594 1 75 163 ILE B C 1
ATOM 2669 O O . ILE B 1 163 ? -17.203 -1.703 8.992 1 75 163 ILE B O 1
ATOM 2673 N N . GLY B 1 164 ? -19.172 -1.038 10.141 1 67.5 164 GLY B N 1
ATOM 2674 C CA . GLY B 1 164 ? -18.75 0.341 10.344 1 67.5 164 GLY B CA 1
ATOM 2675 C C . GLY B 1 164 ? -18.5 1.085 9.039 1 67.5 164 GLY B C 1
ATOM 2676 O O . GLY B 1 164 ? -17.547 1.847 8.922 1 67.5 164 GLY B O 1
ATOM 2677 N N . CYS B 1 165 ? -19.219 0.773 8.125 1 70.88 165 CYS B N 1
ATOM 2678 C CA . CYS B 1 165 ? -19.031 1.467 6.859 1 70.88 165 CYS B CA 1
ATOM 2679 C C . CYS B 1 165 ? -19.5 2.912 6.949 1 70.88 165 CYS B C 1
ATOM 2681 O O . CYS B 1 165 ? -20.625 3.178 7.387 1 70.88 165 CYS B O 1
ATOM 2683 N N . VAL B 1 166 ? -18.469 3.738 6.773 1 68.19 166 VAL B N 1
ATOM 2684 C CA . VAL B 1 166 ? -18.75 5.168 6.703 1 68.19 166 VAL B CA 1
ATOM 2685 C C . VAL B 1 166 ? -18.547 5.664 5.273 1 68.19 166 VAL B C 1
ATOM 2687 O O . VAL B 1 166 ? -17.516 5.391 4.652 1 68.19 166 VAL B O 1
ATOM 2690 N N . PHE B 1 167 ? -19.609 6.18 4.715 1 61.34 167 PHE B N 1
ATOM 2691 C CA . PHE B 1 167 ? -19.547 6.688 3.352 1 61.34 167 PHE B CA 1
ATOM 2692 C C . PHE B 1 167 ? -19.547 8.211 3.34 1 61.34 167 PHE B C 1
ATOM 2694 O O . PHE B 1 167 ? -20.469 8.844 3.873 1 61.34 167 PHE B O 1
ATOM 2701 N N . VAL B 1 168 ? -18.266 8.688 3.256 1 56.69 168 VAL B N 1
ATOM 2702 C CA . VAL B 1 168 ? -18.172 10.141 3.232 1 56.69 168 VAL B CA 1
ATOM 2703 C C . VAL B 1 168 ? -18.172 10.641 1.788 1 56.69 168 VAL B C 1
ATOM 2705 O O . VAL B 1 168 ? -17.359 10.195 0.973 1 56.69 168 VAL B O 1
ATOM 2708 N N . ILE B 1 169 ? -19.391 11.047 1.172 1 47.25 169 ILE B N 1
ATOM 2709 C CA . ILE B 1 169 ? -19.453 11.641 -0.16 1 47.25 169 ILE B CA 1
ATOM 2710 C C . ILE B 1 169 ? -18.938 13.078 -0.111 1 47.25 169 ILE B C 1
ATOM 2712 O O . ILE B 1 169 ? -19.297 13.844 0.784 1 47.25 169 ILE B O 1
ATOM 2716 N N . ASP B 1 170 ? -17.781 13.227 -0.548 1 47.91 170 ASP B N 1
ATOM 2717 C CA . ASP B 1 170 ? -17.375 14.625 -0.67 1 47.91 170 ASP B CA 1
ATOM 2718 C C . ASP B 1 170 ? -18.312 15.383 -1.619 1 47.91 170 ASP B C 1
ATOM 2720 O O . ASP B 1 170 ? -18.359 15.094 -2.816 1 47.91 170 ASP B O 1
ATOM 2724 N N . ALA B 1 171 ? -19.656 15.508 -1.492 1 38.31 171 ALA B N 1
ATOM 2725 C CA . ALA B 1 171 ? -20.531 16.344 -2.318 1 38.31 171 ALA B CA 1
ATOM 2726 C C . ALA B 1 171 ? -19.859 17.672 -2.652 1 38.31 171 ALA B C 1
ATOM 2728 O O . ALA B 1 171 ? -20.047 18.203 -3.746 1 38.31 171 ALA B O 1
ATOM 2729 N N . ASP B 1 172 ? -19.562 18.547 -1.85 1 33.59 172 ASP B N 1
ATOM 2730 C CA . ASP B 1 172 ? -19.453 19.953 -2.207 1 33.59 172 ASP B CA 1
ATOM 2731 C C . ASP B 1 172 ? -18.312 20.188 -3.191 1 33.59 172 ASP B C 1
ATOM 2733 O O . ASP B 1 172 ? -17.906 21.328 -3.414 1 33.59 172 ASP B O 1
ATOM 2737 N N . PHE B 1 173 ? -17.719 19.266 -3.627 1 30.03 173 PHE B N 1
ATOM 2738 C CA . PHE B 1 173 ? -16.953 19.812 -4.746 1 30.03 173 PHE B CA 1
ATOM 2739 C C . PHE B 1 173 ? -17.875 20.109 -5.922 1 30.03 173 PHE B C 1
ATOM 2741 O O . PHE B 1 173 ? -17.422 20.469 -7.004 1 30.03 173 PHE B O 1
ATOM 2748 N N . ALA B 1 174 ? -19.156 20.047 -5.863 1 27.47 174 ALA B N 1
ATOM 2749 C CA . ALA B 1 174 ? -19.969 20.688 -6.895 1 27.47 174 ALA B CA 1
ATOM 2750 C C . ALA B 1 174 ? -20.094 22.188 -6.637 1 27.47 174 ALA B C 1
ATOM 2752 O O . ALA B 1 174 ? -20.188 22.625 -5.488 1 27.47 174 ALA B O 1
#

Nearest PDB structures (foldseek):
  9d1z-assembly1_A  TM=7.479E-01  e=4.866E-11  Homo sapiens
  9d1i-assembly1_A  TM=7.400E-01  e=4.390E-11  Homo sapiens
  8glv-assembly1_Lm  TM=8.212E-01  e=1.663E-07  Chlamydomonas reinhardtii
  5gqt-assembly1_A  TM=6.990E-01  e=7.798E-07  Arabidopsis thaliana
  8glv-assembly1_Eb  TM=5.968E-01  e=6.682E-07  Chlamydomonas reinhardtii

Secondary structure (DSSP, 8-state):
-EE---TT--SEEEEEEEEETTEEEEEEEEEE---SSS---EEEEEEEEEETTTTEEEE----S--TTS-BS-BS-EEEEETTEEEEEEEESSSEEEEEEEEETTTTEEE---EESS-PPS-EEEEEEEETTEEEEEEEE-TT--BB--EEEEETTSSSEE-EEEEB-B--TT-/--B----S---EEEEEEEEETTEEEEEEEEEE---SSS---EEEEEEEEEETTTTEEEE----S--TTS-BS-BS-EEEEETTEEEEEEEESSSEEEEEEEEETTTTEEE---EES--PPS-EEEEEEEETTEEEEEEEE-TT--BB--EEEEETTSSSEE-EEEEE-B--TT-

Radius of gyration: 19.61 Å; Cα contacts (8 Å, |Δi|>4): 945; chains: 2; bounding box: 52×59×51 Å

Organ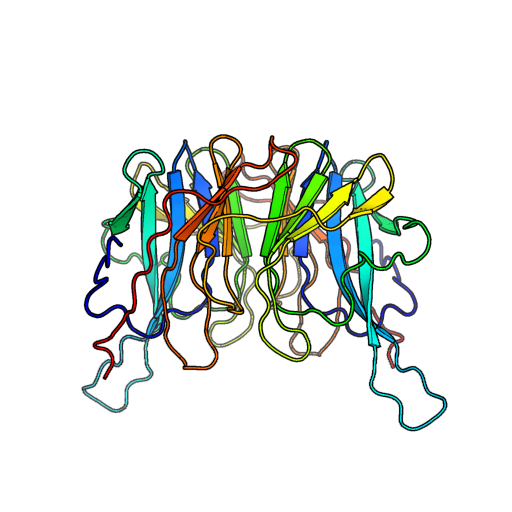ism: Amblyomma americanum (NCBI:txid6943)

Foldseek 3Di:
DDPPPPPPQAPWAAQAWEDAPQKIKTWTWGFDPPPDDVDDTKTFIWIWIAHPVVRDIDTQDAPPDDPQGDIQFHQWEWYDDHQKIKTAWGDHPFTDGFIWIARNVNNYIHTFAEAEDTDDRFGNWYWDDDPQWIWIAFGAHPVRFTWRFIWIFRNVDSYTYIPDTDTGGPPPVD/DDPDPPPPQAPWAAQAWEDAPQKIKTWTWGFDPPPDPVDDTKTFIWIWIAHPVVRDIDTQDADPDDPQGDIQFHQWEWYDDHQKIKTAWGDHPFTDGFIWIARNVNNYIHTFAEAEDTDDRFGNWYWDDDPQWIWIAFGAHPVRFTWRFIWIFRNVDSYTYIPDTDTGGPPPVD

Sequence (348 aa):
MWTVTLNGIPERLNYLAATIKGKVYSFDYSGVYVSDSNESAEYLIDVYTFDPASYRWDIVPVEPLHEDEPINIMGCSVVAYGHCAYLWGGWNTSPVNFVHRFDSVAMTWSRPEVRGEVPRPQISHSACVLSQRMYIFGGLDTDSLNGMDTCGLPLYLRVLRSIGCVFVIDADFAMWTVTLNGIPERLNYLAATIKGKVYSFDYSGVYVSDSNESAEYLIDVYTFDPASYRWDIVPVEPLHEDEPINIMGCSVVAYGHCAYLWGGWNTSPVNFVHRFDSVAMTWSRPEVRGEVPRPQISHSACVLSQRMYIFGGLDTDSLNGMDTCGLPLYLRVLRSIGCVFVIDADFA

Solvent-accessible surface area (backbone atoms only — not comparable to full-atom values): 18350 Å² total; per-residue (Å²): 125,56,64,47,70,57,80,81,70,40,72,66,39,72,46,36,54,35,57,42,91,84,26,38,39,35,47,26,32,27,55,42,76,53,71,79,70,96,47,73,64,50,28,43,62,43,46,34,34,34,35,78,88,74,71,44,77,42,78,53,78,59,55,75,88,50,97,38,44,71,61,42,60,44,46,51,26,50,38,53,56,80,63,29,39,41,35,40,40,4,31,51,97,50,57,33,70,53,46,34,33,37,33,67,84,78,31,39,60,34,56,55,53,73,42,73,60,64,59,74,45,26,30,59,36,26,46,40,65,55,95,64,18,42,35,37,32,43,22,39,30,93,77,66,44,50,20,59,27,29,25,31,29,41,65,86,42,75,62,22,48,32,41,77,54,30,52,17,58,42,59,72,83,107,126,58,63,48,70,57,80,78,70,39,71,67,40,70,47,38,54,35,57,42,90,84,25,38,37,34,46,25,32,28,55,42,76,53,70,79,70,96,48,73,64,48,27,44,62,43,47,34,35,36,36,78,88,76,71,43,79,42,79,52,79,60,56,75,88,48,98,35,46,71,62,41,58,44,45,51,26,51,38,51,56,79,64,28,39,42,35,37,39,4,32,52,98,50,56,33,71,52,45,35,33,36,33,67,84,78,30,41,59,34,56,55,55,71,41,73,60,65,62,73,43,27,29,58,35,24,47,41,64,55,95,64,17,42,37,37,32,43,22,38,32,94,80,66,45,50,21,59,27,29,25,30,28,40,65,87,43,76,61,23,48,31,41,79,52,29,50,16,59,42,58,76,83,108

pLDDT: mean 75.89, std 19.06, range [23.25, 96.88]